Protein AF-A0A8R2JS06-F1 (afdb_monomer)

InterPro domains:
  IPR001841 Zinc finger, RING-type [PS50089] (125-168)
  IPR001841 Zinc finger, RING-type [SM00184] (125-167)
  IPR013083 Zinc finger, RING/FYVE/PHD-type [G3DSA:3.30.40.10] (110-181)
  IPR017907 Zinc finger, RING-type, conserved site [PS00518] (141-150)
  IPR027417 P-loop containing nucleoside triphosphate hydrolase [G3DSA:3.40.50.300] (182-259)
  IPR027417 P-loop containing nucleoside triphosphate hydrolase [G3DSA:3.40.50.300] (260-296)
  IPR027417 P-loop containing nucleoside triphosphate hydrolase [SSF52540] (61-296)
  IPR048695 E3 ubiquitin-protein ligase SHPRH, second helical domain [PF21324] (13-80)
  IPR049730 SNF2/RAD5-like, C-terminal helicase domain [cd18793] (197-296)
  IPR052583 E3 ubiquitin-protein ligase SHPRH-like [PTHR45865] (97-296)

Solvent-accessible surface area (backbone atoms only — not comparable to full-atom values): 18195 Å² total; per-residue (Å²): 137,90,81,87,87,81,87,84,83,70,67,59,103,81,74,56,84,68,75,83,71,48,77,69,53,52,51,51,50,51,54,52,57,52,62,68,62,76,77,85,78,86,85,53,62,67,59,46,54,55,51,48,51,52,51,49,54,52,49,51,53,53,46,52,53,51,49,52,51,50,53,52,51,51,52,53,52,50,49,52,53,47,52,56,50,52,52,54,58,67,47,43,64,58,51,50,53,51,47,53,51,51,52,53,48,49,54,52,52,55,50,53,50,57,50,51,78,75,45,93,74,79,74,54,18,84,83,80,67,41,66,40,77,87,5,34,33,31,42,82,82,68,57,63,36,24,43,71,58,50,53,54,52,52,75,75,39,101,52,75,53,45,60,40,92,89,76,60,52,74,32,50,60,90,62,48,44,77,45,71,57,70,69,89,82,86,65,76,96,74,79,78,54,80,88,70,57,71,70,52,46,51,52,53,52,52,50,53,54,48,41,74,76,36,82,82,67,34,74,46,78,48,67,96,44,69,68,58,55,51,55,43,47,55,46,31,58,63,58,74,47,91,83,85,84,89,64,90,58,97,59,31,74,60,56,49,57,64,45,67,77,49,65,56,70,63,38,69,44,80,44,67,78,59,88,72,90,51,67,68,60,48,52,52,58,48,54,60,34,67,55,96,88,65,92,113

Radius of gyration: 37.04 Å; Cα contacts (8 Å, |Δi|>4): 198; chains: 1; bounding box: 103×80×74 Å

Foldseek 3Di:
DDDDDDDDFDDPPVDDGDDPQDPVNVVVVVVVVVVVVPDDDDPCVVVVVVVVVVVVVVVVVVVVVVVVVVVVVVVVVVVVVVVVVVVVVVVVVVVVVVVVLVVVQVVVVVVVVVVVVVDPDQDAFPPPRHHLQQFWKAFPNGDIGRPVVVVVQCVVDPDQWGADPPPGDIGGPVRIDTDGPPPPDDAPPDDQPDDDPPLLVVVLSVVVVVCVVPVPAAEAEDDPDPVVVVRSVVSCVRVVHDDDDQDPDPCNVVSVVVCVVVQLQRHDYYHYSDDDPDVVVVVVVVVSHDDPPDPD

Structure (mmCIF, N/CA/C/O backbone):
data_AF-A0A8R2JS06-F1
#
_entry.id   AF-A0A8R2JS06-F1
#
loop_
_atom_site.group_PDB
_atom_site.id
_atom_site.type_symbol
_atom_site.label_atom_id
_atom_site.label_alt_id
_atom_site.label_comp_id
_atom_site.label_asym_id
_atom_site.label_entity_id
_atom_site.label_seq_id
_atom_site.pdbx_PDB_ins_code
_atom_site.Cartn_x
_atom_site.Cartn_y
_atom_site.Cartn_z
_atom_site.occupancy
_atom_site.B_iso_or_equiv
_atom_site.auth_seq_id
_atom_site.auth_comp_id
_atom_site.auth_asym_id
_atom_site.auth_atom_id
_atom_site.pdbx_PDB_model_num
ATOM 1 N N . MET A 1 1 ? 24.167 -37.871 -34.641 1.00 32.38 1 MET A N 1
ATOM 2 C CA . MET A 1 1 ? 25.205 -38.688 -35.305 1.00 32.38 1 MET A CA 1
ATOM 3 C C . MET A 1 1 ? 26.557 -38.188 -34.809 1.00 32.38 1 MET A C 1
ATOM 5 O O . MET A 1 1 ? 26.986 -37.131 -35.234 1.00 32.38 1 MET A O 1
ATOM 9 N N . THR A 1 2 ? 27.021 -38.651 -33.647 1.00 35.72 2 THR A N 1
ATOM 10 C CA . THR A 1 2 ? 27.825 -39.878 -33.423 1.00 35.72 2 THR A CA 1
ATOM 11 C C . THR A 1 2 ? 29.212 -39.820 -34.052 1.00 35.72 2 THR A C 1
ATOM 13 O O . THR A 1 2 ? 29.312 -39.852 -35.279 1.00 35.72 2 THR A O 1
ATOM 16 N N . LYS A 1 3 ? 30.222 -39.818 -33.168 1.00 34.62 3 LYS A N 1
ATOM 17 C CA . LYS A 1 3 ? 31.496 -40.577 -33.154 1.00 34.62 3 LYS A CA 1
ATOM 18 C C . LYS A 1 3 ? 32.472 -39.759 -32.288 1.00 34.62 3 LYS A C 1
ATOM 20 O O . LYS A 1 3 ? 32.891 -38.693 -32.710 1.00 34.62 3 LYS A O 1
ATOM 25 N N . GLU A 1 4 ? 32.629 -39.995 -30.985 1.00 35.53 4 GLU A N 1
ATOM 26 C CA . GLU A 1 4 ? 33.105 -41.204 -30.283 1.00 35.53 4 GLU A CA 1
ATOM 27 C C . GLU A 1 4 ? 34.551 -41.579 -30.665 1.00 35.53 4 GLU A C 1
ATOM 29 O O . GLU A 1 4 ? 34.871 -41.604 -31.851 1.00 35.53 4 GLU A O 1
ATOM 34 N N . ASN A 1 5 ? 35.354 -41.881 -29.629 1.00 30.86 5 ASN A N 1
ATOM 35 C CA . ASN A 1 5 ? 36.763 -42.330 -29.576 1.00 30.86 5 ASN A CA 1
ATOM 36 C C . ASN A 1 5 ? 37.826 -41.215 -29.435 1.00 30.86 5 ASN A C 1
ATOM 38 O O . ASN A 1 5 ? 37.865 -40.283 -30.222 1.00 30.86 5 ASN A O 1
ATOM 42 N N . ASP A 1 6 ? 38.720 -41.186 -28.437 1.00 32.19 6 ASP A N 1
ATOM 43 C CA . ASP A 1 6 ? 39.241 -42.254 -27.576 1.00 32.19 6 ASP A CA 1
ATOM 44 C C . ASP A 1 6 ? 39.532 -41.751 -26.147 1.00 32.19 6 ASP A C 1
ATOM 46 O O . ASP A 1 6 ? 40.470 -40.988 -25.909 1.00 32.19 6 ASP A O 1
ATOM 50 N N . LYS A 1 7 ? 38.782 -42.246 -25.155 1.00 40.47 7 LYS A N 1
ATOM 51 C CA . LYS A 1 7 ? 39.263 -42.312 -23.767 1.00 40.47 7 LYS A CA 1
ATOM 52 C C . LYS A 1 7 ? 40.012 -43.633 -23.614 1.00 40.47 7 LYS A C 1
ATOM 54 O O . LYS A 1 7 ? 39.390 -44.663 -23.379 1.00 40.47 7 LYS A O 1
ATOM 59 N N . LYS A 1 8 ? 41.340 -43.618 -23.738 1.00 38.09 8 LYS A N 1
ATOM 60 C CA . LYS A 1 8 ? 42.162 -44.766 -23.329 1.00 38.09 8 LYS A CA 1
ATOM 61 C C . LYS A 1 8 ? 42.296 -44.775 -21.809 1.00 38.09 8 LYS A C 1
ATOM 63 O O . LYS A 1 8 ? 43.132 -44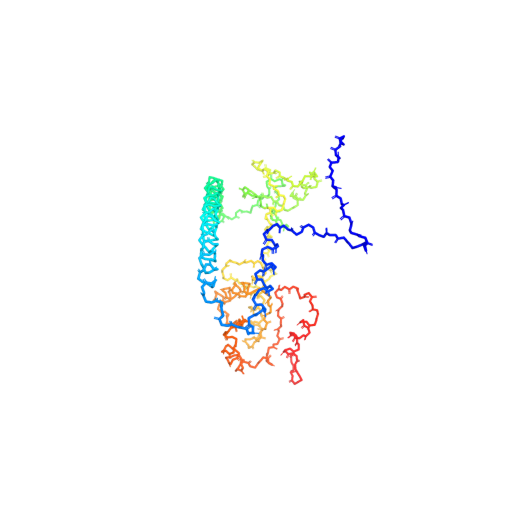.078 -21.244 1.00 38.09 8 LYS A O 1
ATOM 68 N N . THR A 1 9 ? 41.452 -45.559 -21.150 1.00 39.00 9 THR A N 1
ATOM 69 C CA . THR A 1 9 ? 41.656 -46.004 -19.770 1.00 39.00 9 THR A CA 1
ATOM 70 C C . THR A 1 9 ? 42.747 -47.074 -19.758 1.00 39.00 9 THR A C 1
ATOM 72 O O . THR A 1 9 ? 42.578 -48.145 -20.335 1.00 39.00 9 THR A O 1
ATOM 75 N N . MET A 1 10 ? 43.880 -46.788 -19.116 1.00 38.50 10 MET A N 1
ATOM 76 C CA . MET A 1 10 ? 44.879 -47.805 -18.780 1.00 38.50 10 MET A CA 1
ATOM 77 C C . MET A 1 10 ? 44.774 -48.137 -17.291 1.00 38.50 10 MET A C 1
ATOM 79 O O . MET A 1 10 ? 44.797 -47.242 -16.448 1.00 38.50 10 MET A O 1
ATOM 83 N N . TYR A 1 11 ? 44.637 -49.427 -16.991 1.00 38.94 11 TYR A N 1
ATOM 84 C CA . TYR A 1 11 ? 44.671 -49.990 -15.642 1.00 38.94 11 TYR A CA 1
ATOM 85 C C . TYR A 1 11 ? 46.055 -50.596 -15.388 1.00 38.94 11 TYR A C 1
ATOM 87 O O . TYR A 1 11 ? 46.634 -51.185 -16.303 1.00 38.94 11 TYR A O 1
ATOM 95 N N . ASP A 1 12 ? 46.569 -50.491 -14.160 1.00 44.12 12 ASP A N 1
ATOM 96 C CA . ASP A 1 12 ? 47.673 -51.352 -13.724 1.00 44.12 12 ASP A CA 1
ATOM 97 C C . ASP A 1 12 ? 47.160 -52.751 -13.330 1.00 44.12 12 ASP A C 1
ATOM 99 O O . ASP A 1 12 ? 45.954 -52.990 -13.201 1.00 44.12 12 ASP A O 1
ATOM 103 N N . SER A 1 13 ? 48.092 -53.683 -13.130 1.00 45.75 13 SER A N 1
ATOM 104 C CA . SER A 1 13 ? 47.855 -55.102 -12.835 1.00 45.75 13 SER A CA 1
ATOM 105 C C . SER A 1 13 ? 47.150 -55.395 -11.499 1.00 45.75 13 SER A C 1
ATOM 107 O O . SER A 1 13 ? 46.955 -56.563 -11.166 1.00 45.75 13 SER A O 1
ATOM 109 N N . THR A 1 14 ? 46.719 -54.376 -10.748 1.00 50.50 14 THR A N 1
ATOM 110 C CA . THR A 1 14 ? 45.936 -54.510 -9.507 1.00 50.50 14 THR A CA 1
ATOM 111 C C . THR A 1 14 ? 44.538 -53.878 -9.569 1.00 50.50 14 THR A C 1
ATOM 113 O O . THR A 1 14 ? 43.807 -53.898 -8.578 1.00 50.50 14 THR A O 1
ATOM 116 N N . GLY A 1 15 ? 44.109 -53.374 -10.733 1.00 44.19 15 GLY A N 1
ATOM 117 C CA . GLY A 1 15 ? 42.700 -53.049 -10.996 1.00 44.19 15 GLY A CA 1
ATOM 118 C C . GLY A 1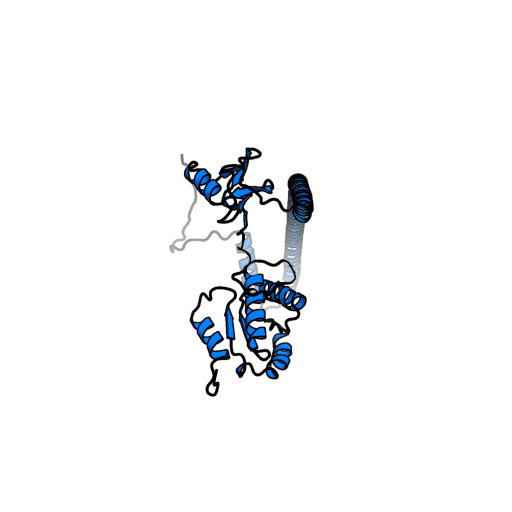 15 ? 42.153 -51.782 -10.321 1.00 44.19 15 GLY A C 1
ATOM 119 O O . GLY A 1 15 ? 40.935 -51.615 -10.249 1.00 44.19 15 GLY A O 1
ATOM 120 N N . LYS A 1 16 ? 43.001 -50.855 -9.855 1.00 41.19 16 LYS A N 1
ATOM 121 C CA . LYS A 1 16 ? 42.548 -49.527 -9.393 1.00 41.19 16 LYS A CA 1
ATOM 122 C C . LYS A 1 16 ? 42.583 -48.494 -10.525 1.00 41.19 16 LYS A C 1
ATOM 124 O O . LYS A 1 16 ? 43.538 -48.413 -11.287 1.00 41.19 16 LYS A O 1
ATOM 129 N N . CYS A 1 17 ? 41.517 -47.697 -10.624 1.00 36.84 17 CYS A N 1
ATOM 130 C CA . CYS A 1 17 ? 41.366 -46.622 -11.607 1.00 36.84 17 CYS A CA 1
ATOM 131 C C . CYS A 1 17 ? 42.436 -45.535 -11.385 1.00 36.84 17 CYS A C 1
ATOM 133 O O . CYS A 1 17 ? 42.402 -44.845 -10.363 1.00 36.84 17 CYS A O 1
ATOM 135 N N . LEU A 1 18 ? 43.378 -45.374 -12.324 1.00 42.16 18 LEU A N 1
ATOM 136 C CA . LEU A 1 18 ? 44.304 -44.240 -12.338 1.00 42.16 18 LEU A CA 1
ATOM 137 C C . LEU A 1 18 ? 43.517 -42.964 -12.668 1.00 42.16 18 LEU A C 1
ATOM 139 O O . LEU A 1 18 ? 43.143 -42.728 -13.817 1.00 42.16 18 LEU A O 1
ATOM 143 N N . MET A 1 19 ? 43.283 -42.111 -11.669 1.00 43.66 19 MET A N 1
ATOM 144 C CA . MET A 1 19 ? 42.945 -40.718 -11.955 1.00 43.66 19 MET A CA 1
ATOM 145 C C . MET A 1 19 ? 44.159 -40.083 -12.640 1.00 43.66 19 MET A C 1
ATOM 147 O O . MET A 1 19 ? 45.266 -40.125 -12.105 1.00 43.66 19 MET A O 1
ATOM 151 N N . MET A 1 20 ? 43.968 -39.537 -13.842 1.00 46.25 20 MET A N 1
ATOM 152 C CA . MET A 1 20 ? 45.005 -38.805 -14.574 1.00 46.25 20 MET A CA 1
ATOM 153 C C . MET A 1 20 ? 45.305 -37.504 -13.824 1.00 46.25 20 MET A C 1
ATOM 155 O O . MET A 1 20 ? 44.674 -36.478 -14.062 1.00 46.25 20 MET A O 1
ATOM 159 N N . ILE A 1 21 ? 46.240 -37.578 -12.880 1.00 50.59 21 ILE A N 1
ATOM 160 C CA . ILE A 1 21 ? 46.772 -36.431 -12.145 1.00 50.59 21 ILE A CA 1
ATOM 161 C C . ILE A 1 21 ? 47.467 -35.525 -13.167 1.00 50.59 21 ILE A C 1
ATOM 163 O O . ILE A 1 21 ? 48.375 -35.969 -13.878 1.00 50.59 21 ILE A O 1
ATOM 167 N N . SER A 1 22 ? 47.040 -34.264 -13.281 1.00 58.72 22 SER A N 1
ATOM 168 C CA . SER A 1 22 ? 47.673 -33.340 -14.231 1.00 58.72 22 SER A CA 1
ATOM 169 C C . SER A 1 22 ? 49.129 -33.065 -13.825 1.00 58.72 22 SER A C 1
ATOM 171 O O . SER A 1 22 ? 49.472 -33.125 -12.643 1.00 58.72 22 SER A O 1
ATOM 173 N N . GLN A 1 23 ? 50.001 -32.694 -14.774 1.00 48.59 23 GLN A N 1
ATOM 174 C CA . GLN A 1 23 ? 51.402 -32.349 -14.463 1.00 48.59 23 GLN A CA 1
ATOM 175 C C . GLN A 1 23 ? 51.523 -31.298 -13.343 1.00 48.59 23 GLN A C 1
ATOM 177 O O . GLN A 1 23 ? 52.467 -31.344 -12.558 1.00 48.59 23 GLN A O 1
ATOM 182 N N . LYS A 1 24 ? 50.541 -30.395 -13.214 1.00 51.19 24 LYS A N 1
ATOM 183 C CA . LYS A 1 24 ? 50.491 -29.380 -12.151 1.00 51.19 24 LYS A CA 1
ATOM 184 C C . LYS A 1 24 ? 50.169 -29.979 -10.776 1.00 51.19 24 LYS A C 1
ATOM 186 O O . LYS A 1 24 ? 50.768 -29.580 -9.781 1.00 51.19 24 LYS A O 1
ATOM 191 N N . GLU A 1 25 ? 49.275 -30.962 -10.713 1.00 49.56 25 GLU A N 1
ATOM 192 C CA . GLU A 1 25 ? 48.933 -31.669 -9.470 1.00 49.56 25 GLU A CA 1
ATOM 193 C C . GLU A 1 25 ? 50.069 -32.595 -9.019 1.00 49.56 25 GLU A C 1
ATOM 195 O O . GLU A 1 25 ? 50.354 -32.681 -7.827 1.00 49.56 25 GLU A O 1
ATOM 200 N N . LEU A 1 26 ? 50.794 -33.207 -9.961 1.00 55.16 26 LEU A N 1
ATOM 201 C CA . LEU A 1 26 ? 51.980 -34.016 -9.665 1.00 55.16 26 LEU A CA 1
ATOM 202 C C . LEU A 1 26 ? 53.096 -33.175 -9.018 1.00 55.16 26 LEU A C 1
ATOM 204 O O . LEU A 1 26 ? 53.753 -33.630 -8.080 1.00 55.16 26 LEU A O 1
ATOM 208 N N . ILE A 1 27 ? 53.289 -31.938 -9.490 1.00 56.19 27 ILE A N 1
ATOM 209 C CA . ILE A 1 27 ? 54.249 -30.983 -8.914 1.00 56.19 27 ILE A CA 1
ATOM 210 C C . ILE A 1 27 ? 53.826 -30.582 -7.494 1.00 56.19 27 ILE A C 1
ATOM 212 O O . ILE A 1 27 ? 54.655 -30.596 -6.586 1.00 56.19 27 ILE A O 1
ATOM 216 N N . LEU A 1 28 ? 52.539 -30.296 -7.270 1.00 56.31 28 LEU A N 1
ATOM 217 C CA . LEU A 1 28 ? 52.012 -29.957 -5.942 1.00 56.31 28 LEU A CA 1
ATOM 218 C C . LEU A 1 28 ? 52.144 -31.115 -4.942 1.00 56.31 28 LEU A C 1
ATOM 220 O O . LEU A 1 28 ? 52.529 -30.888 -3.795 1.00 56.31 28 LEU A O 1
ATOM 224 N N . ILE A 1 29 ? 51.897 -32.355 -5.374 1.00 56.53 29 ILE A N 1
ATOM 225 C CA . ILE A 1 29 ? 52.065 -33.552 -4.538 1.00 56.53 29 ILE A CA 1
ATOM 226 C C . ILE A 1 29 ? 53.542 -33.759 -4.171 1.00 56.53 29 ILE A C 1
ATOM 228 O O . ILE A 1 29 ? 53.842 -34.020 -3.006 1.00 56.53 29 ILE A O 1
ATOM 232 N N . LYS A 1 30 ? 54.474 -33.579 -5.119 1.00 55.22 30 LYS A N 1
ATOM 233 C CA . LYS A 1 30 ? 55.919 -33.669 -4.843 1.00 55.22 30 LYS A CA 1
ATOM 234 C C . LYS A 1 30 ? 56.403 -32.570 -3.893 1.00 55.22 30 LYS A C 1
ATOM 236 O O . LYS A 1 30 ? 57.171 -32.862 -2.980 1.00 55.22 30 LYS A O 1
ATOM 241 N N . LEU A 1 31 ? 55.914 -31.338 -4.050 1.00 55.53 31 LEU A N 1
ATOM 242 C CA . LEU A 1 31 ? 56.208 -30.230 -3.132 1.00 55.53 31 LEU A CA 1
ATOM 243 C C . LEU A 1 31 ? 55.676 -30.504 -1.715 1.00 55.53 31 LEU A C 1
ATOM 245 O O . LEU A 1 31 ? 56.365 -30.227 -0.734 1.00 55.53 31 LEU A O 1
ATOM 249 N N . PHE A 1 32 ? 54.483 -31.094 -1.597 1.00 57.84 32 PHE A N 1
ATOM 250 C CA . PHE A 1 32 ? 53.884 -31.461 -0.312 1.00 57.84 32 PHE A CA 1
ATOM 251 C C . PHE A 1 32 ? 54.635 -32.608 0.385 1.00 57.84 32 PHE A C 1
ATOM 253 O O . PHE A 1 32 ? 54.931 -32.518 1.577 1.00 57.84 32 PHE A O 1
ATOM 260 N N . GLN A 1 33 ? 55.003 -33.659 -0.356 1.00 56.53 33 GLN A N 1
ATOM 261 C CA . GLN A 1 33 ? 55.805 -34.780 0.156 1.00 56.53 33 GLN A CA 1
ATOM 262 C C . GLN A 1 33 ? 57.206 -34.331 0.596 1.00 56.53 33 GLN A C 1
ATOM 264 O O . GLN A 1 33 ? 57.703 -34.772 1.631 1.00 56.53 33 GLN A O 1
ATOM 269 N N . TYR A 1 34 ? 57.818 -33.400 -0.137 1.00 54.84 34 TYR A N 1
ATOM 270 C CA . TYR A 1 34 ? 59.103 -32.807 0.226 1.00 54.84 34 TYR A CA 1
ATOM 271 C C . TYR A 1 34 ? 59.015 -31.928 1.484 1.00 54.84 34 TYR A C 1
ATOM 273 O O . TYR A 1 34 ? 59.892 -31.988 2.345 1.00 54.84 34 TYR A O 1
ATOM 281 N N . GLY A 1 35 ? 57.921 -31.176 1.652 1.00 55.41 35 GLY A N 1
ATOM 282 C CA . GLY A 1 35 ? 57.647 -30.422 2.880 1.00 55.41 35 GLY A CA 1
ATOM 283 C C . GLY A 1 35 ? 57.588 -31.306 4.132 1.00 55.41 35 GLY A C 1
ATOM 284 O O . GLY A 1 35 ? 58.036 -30.883 5.197 1.00 55.41 35 GLY A O 1
ATOM 285 N N . GLN A 1 36 ? 57.116 -32.552 4.000 1.00 52.94 36 GLN A N 1
ATOM 286 C CA . GLN A 1 36 ? 57.109 -33.528 5.096 1.00 52.94 36 GLN A CA 1
ATOM 287 C C . GLN A 1 36 ? 58.493 -34.118 5.407 1.00 52.94 36 GLN A C 1
ATOM 289 O O . GLN A 1 36 ? 58.746 -34.492 6.550 1.00 52.94 36 GLN A O 1
ATOM 294 N N . ALA A 1 37 ? 59.417 -34.157 4.442 1.00 51.38 37 ALA A N 1
ATOM 295 C CA . ALA A 1 37 ? 60.761 -34.716 4.630 1.00 51.38 37 ALA A CA 1
ATOM 296 C C . ALA A 1 37 ? 61.698 -33.822 5.476 1.00 51.38 37 ALA A C 1
ATOM 298 O O . ALA A 1 37 ? 62.851 -34.174 5.730 1.00 51.38 37 ALA A O 1
ATOM 299 N N . LYS A 1 38 ? 61.216 -32.671 5.966 1.00 49.25 38 LYS A N 1
ATOM 300 C CA . LYS A 1 38 ? 62.005 -31.659 6.681 1.00 49.25 38 LYS A CA 1
ATOM 301 C C . LYS A 1 38 ? 62.118 -31.898 8.195 1.00 49.25 38 LYS A C 1
ATOM 303 O O . LYS A 1 38 ? 61.954 -30.978 8.992 1.00 49.25 38 LYS A O 1
ATOM 308 N N . ILE A 1 39 ? 62.488 -33.115 8.592 1.00 51.31 39 ILE A N 1
ATOM 309 C CA . ILE A 1 39 ? 63.101 -33.389 9.901 1.00 51.31 39 ILE A CA 1
ATOM 310 C C . ILE A 1 39 ? 64.325 -34.285 9.644 1.00 51.31 39 ILE A C 1
ATOM 312 O O . ILE A 1 39 ? 64.170 -35.499 9.588 1.00 51.31 39 ILE A O 1
ATOM 316 N N . LYS A 1 40 ? 65.522 -33.669 9.521 1.00 48.81 40 LYS A N 1
ATOM 317 C CA . LYS A 1 40 ? 66.904 -34.243 9.467 1.00 48.81 40 LYS A CA 1
ATOM 318 C C . LYS A 1 40 ? 67.649 -34.149 8.112 1.00 48.81 40 LYS A C 1
ATOM 320 O O . LYS A 1 40 ? 67.705 -35.137 7.397 1.00 48.81 40 LYS A O 1
ATOM 325 N N . ASN A 1 41 ? 68.318 -33.022 7.807 1.00 46.47 41 ASN A N 1
ATOM 326 C CA . ASN A 1 41 ? 69.767 -32.950 7.462 1.00 46.47 41 ASN A CA 1
ATOM 327 C C . ASN A 1 41 ? 70.229 -31.577 6.916 1.00 46.47 41 ASN A C 1
ATOM 329 O O . ASN A 1 41 ? 69.433 -30.798 6.400 1.00 46.47 41 ASN A O 1
ATOM 333 N N . LYS A 1 42 ? 71.538 -31.289 7.044 1.00 47.62 42 LYS A N 1
ATOM 334 C CA . LYS A 1 42 ? 72.187 -29.968 6.854 1.00 47.62 42 LYS A CA 1
ATOM 335 C C . LYS A 1 42 ? 72.772 -29.705 5.446 1.00 47.62 42 LYS A C 1
ATOM 337 O O . LYS A 1 42 ? 73.189 -28.584 5.186 1.00 47.62 42 LYS A O 1
ATOM 342 N N . SER A 1 43 ? 72.754 -30.670 4.519 1.00 50.03 43 SER A N 1
ATOM 343 C CA . SER A 1 43 ? 73.198 -30.488 3.114 1.00 50.03 43 SER A CA 1
ATOM 344 C C . SER A 1 43 ? 72.188 -29.739 2.225 1.00 50.03 43 SER A C 1
ATOM 346 O O . SER A 1 43 ? 72.391 -29.597 1.031 1.00 50.03 43 SER A O 1
ATOM 348 N N . CYS A 1 44 ? 71.085 -29.260 2.802 1.00 48.88 44 CYS A N 1
ATOM 349 C CA . CYS A 1 44 ? 69.901 -28.784 2.087 1.00 48.88 44 CYS A CA 1
ATOM 350 C C . CYS A 1 44 ? 69.918 -27.266 1.785 1.00 48.88 44 CYS A C 1
ATOM 352 O O . CYS A 1 44 ? 68.909 -26.721 1.350 1.00 48.88 44 CYS A O 1
ATOM 354 N N . LEU A 1 45 ? 71.013 -26.551 2.082 1.00 46.31 45 LEU A N 1
ATOM 355 C CA . LEU A 1 45 ? 71.065 -25.080 2.015 1.00 46.31 45 LEU A CA 1
ATOM 356 C C . LEU A 1 45 ? 71.316 -24.526 0.602 1.00 46.31 45 LEU A C 1
ATOM 358 O O . LEU A 1 45 ? 70.696 -23.526 0.249 1.00 46.31 45 LEU A O 1
ATOM 362 N N . GLU A 1 46 ? 72.167 -25.164 -0.206 1.00 49.88 46 GLU A N 1
ATOM 363 C CA . GLU A 1 46 ? 72.406 -24.744 -1.600 1.00 49.88 46 GLU A CA 1
ATOM 364 C C . GLU A 1 46 ? 71.210 -25.102 -2.492 1.00 49.88 46 GLU A C 1
ATOM 366 O O . GLU A 1 46 ? 70.680 -24.233 -3.185 1.00 49.88 46 GLU A O 1
ATOM 371 N N . ASP A 1 47 ? 70.669 -26.315 -2.339 1.00 51.19 47 ASP A N 1
ATOM 372 C CA . ASP A 1 47 ? 69.416 -26.719 -2.982 1.00 51.19 47 ASP A CA 1
ATOM 373 C C . ASP A 1 47 ? 68.253 -25.801 -2.572 1.00 51.19 47 ASP A C 1
ATOM 375 O O . ASP A 1 47 ? 67.434 -25.423 -3.408 1.00 51.19 47 ASP A O 1
ATOM 379 N N . ALA A 1 48 ? 68.156 -25.377 -1.305 1.00 46.75 48 ALA A N 1
ATOM 380 C CA . ALA A 1 48 ? 67.085 -24.479 -0.863 1.00 46.75 48 ALA A CA 1
ATOM 381 C C . ALA A 1 48 ? 67.082 -23.129 -1.598 1.00 46.75 48 ALA A C 1
ATOM 383 O O . ALA A 1 48 ? 66.005 -22.572 -1.810 1.00 46.75 48 ALA A O 1
ATOM 384 N N . ALA A 1 49 ? 68.242 -22.611 -2.012 1.00 52.81 49 ALA A N 1
ATOM 385 C CA . ALA A 1 49 ? 68.322 -21.357 -2.758 1.00 52.81 49 ALA A CA 1
ATOM 386 C C . ALA A 1 49 ? 67.761 -21.499 -4.185 1.00 52.81 49 ALA A C 1
ATOM 388 O O . ALA A 1 49 ? 67.040 -20.614 -4.649 1.00 52.81 49 ALA A O 1
ATOM 389 N N . GLU A 1 50 ? 68.023 -22.618 -4.867 1.00 53.56 50 GLU A N 1
ATOM 390 C CA . GLU A 1 50 ? 67.398 -22.916 -6.165 1.00 53.56 50 GLU A CA 1
ATOM 391 C C . GLU A 1 50 ? 65.895 -23.178 -6.032 1.00 53.56 50 GLU A C 1
ATOM 393 O O . GLU A 1 50 ? 65.106 -22.662 -6.825 1.00 53.56 50 GLU A O 1
ATOM 398 N N . HIS A 1 51 ? 65.465 -23.881 -4.982 1.00 50.97 51 HIS A N 1
ATOM 399 C CA . HIS A 1 51 ? 64.042 -24.099 -4.716 1.00 50.97 51 HIS A CA 1
ATOM 400 C C . HIS A 1 51 ? 63.296 -22.793 -4.398 1.00 50.97 51 HIS A C 1
ATOM 402 O O . HIS A 1 51 ? 62.154 -22.630 -4.826 1.00 50.97 51 HIS A O 1
ATOM 408 N N . ILE A 1 52 ? 63.924 -21.842 -3.694 1.00 54.62 52 ILE A N 1
ATOM 409 C CA . ILE A 1 52 ? 63.352 -20.507 -3.458 1.00 54.62 52 ILE A CA 1
ATOM 410 C C . ILE A 1 52 ? 63.212 -19.742 -4.776 1.00 54.62 52 ILE A C 1
ATOM 412 O O . ILE A 1 52 ? 62.146 -19.188 -5.017 1.00 54.62 52 ILE A O 1
ATOM 416 N N . LYS A 1 53 ? 64.206 -19.795 -5.675 1.00 58.16 53 LYS A N 1
ATOM 417 C CA . LYS A 1 53 ? 64.095 -19.177 -7.010 1.00 58.16 53 LYS A CA 1
ATOM 418 C C . LYS A 1 53 ? 62.932 -19.753 -7.818 1.00 58.16 53 LYS A C 1
ATOM 420 O O . LYS A 1 53 ? 62.181 -18.998 -8.426 1.00 58.16 53 LYS A O 1
ATOM 425 N N . VAL A 1 54 ? 62.742 -21.074 -7.798 1.00 56.41 54 VAL A N 1
ATOM 426 C CA . VAL A 1 54 ? 61.597 -21.715 -8.467 1.00 56.41 54 VAL A CA 1
ATOM 427 C C . VAL A 1 54 ? 60.274 -21.283 -7.825 1.00 56.41 54 VAL A C 1
ATOM 429 O O . VAL A 1 54 ? 59.318 -20.991 -8.539 1.00 56.41 54 VAL A O 1
ATOM 432 N N . LEU A 1 55 ? 60.206 -21.193 -6.494 1.00 51.38 55 LEU A N 1
ATOM 433 C CA . LEU A 1 55 ? 59.013 -20.715 -5.788 1.00 51.38 55 LEU A CA 1
ATOM 434 C C . LEU A 1 55 ? 58.718 -19.233 -6.050 1.00 51.38 55 LEU A C 1
ATOM 436 O O . LEU A 1 55 ? 57.545 -18.869 -6.127 1.00 51.38 55 LEU A O 1
ATOM 440 N N . ASP A 1 56 ? 59.740 -18.395 -6.214 1.00 56.69 56 ASP A N 1
ATOM 441 C CA . ASP A 1 56 ? 59.584 -16.982 -6.558 1.00 56.69 56 ASP A CA 1
ATOM 442 C C . ASP A 1 56 ? 59.112 -16.805 -8.008 1.00 56.69 56 ASP A C 1
ATOM 444 O O . ASP A 1 56 ? 58.169 -16.053 -8.236 1.00 56.69 56 ASP A O 1
ATOM 448 N N . LEU A 1 57 ? 59.634 -17.582 -8.964 1.00 59.81 57 LEU A N 1
ATOM 449 C CA 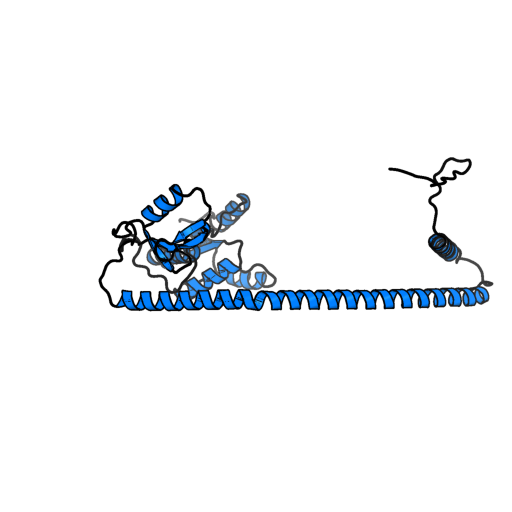. LEU A 1 57 ? 59.118 -17.605 -10.343 1.00 59.81 57 LEU A CA 1
ATOM 450 C C . LEU A 1 57 ? 57.654 -18.062 -10.396 1.00 59.81 57 LEU A C 1
ATOM 452 O O . LEU A 1 57 ? 56.817 -17.461 -11.067 1.00 59.81 57 LEU A O 1
ATOM 456 N N . VAL A 1 58 ? 57.313 -19.103 -9.633 1.00 55.47 58 VAL A N 1
ATOM 457 C CA . VAL A 1 58 ? 55.927 -19.568 -9.501 1.00 55.47 58 VAL A CA 1
ATOM 458 C C . VAL A 1 58 ? 55.052 -18.480 -8.866 1.00 55.47 58 VAL A C 1
ATOM 460 O O . VAL A 1 58 ? 53.933 -18.244 -9.322 1.00 55.47 58 VAL A O 1
ATOM 463 N N . ARG A 1 59 ? 55.549 -17.776 -7.843 1.00 56.75 59 ARG A N 1
ATOM 464 C CA . ARG A 1 59 ? 54.856 -16.646 -7.209 1.00 56.75 59 ARG A CA 1
ATOM 465 C C . ARG A 1 59 ? 54.625 -15.495 -8.192 1.00 56.75 59 ARG A C 1
ATOM 467 O O . ARG A 1 59 ? 53.535 -14.926 -8.162 1.00 56.75 59 ARG A O 1
ATOM 474 N N . GLU A 1 60 ? 55.590 -15.164 -9.043 1.00 65.06 60 GLU A N 1
ATOM 475 C CA . GLU A 1 60 ? 55.461 -14.124 -10.074 1.00 65.06 60 GLU A CA 1
ATOM 476 C C . GLU A 1 60 ? 54.408 -14.487 -11.132 1.00 65.06 60 GLU A C 1
ATOM 478 O O . GLU A 1 60 ? 53.532 -13.674 -11.431 1.00 65.06 60 GLU A O 1
ATOM 483 N N . GLU A 1 61 ? 54.399 -15.732 -11.612 1.00 67.44 61 GLU A N 1
ATOM 484 C CA . GLU A 1 61 ? 53.379 -16.240 -12.544 1.00 67.44 61 GLU A CA 1
ATOM 485 C C . GLU A 1 61 ? 51.969 -16.205 -11.927 1.00 67.44 61 GLU A C 1
ATOM 487 O O . GLU A 1 61 ? 51.012 -15.705 -12.529 1.00 67.44 61 GLU A O 1
ATOM 492 N N . PHE A 1 62 ? 51.819 -16.664 -10.678 1.00 65.75 62 PHE A N 1
ATOM 493 C CA . PHE A 1 62 ? 50.542 -16.572 -9.963 1.00 65.75 62 PHE A CA 1
ATOM 494 C C . PHE A 1 62 ? 50.138 -15.124 -9.664 1.00 65.75 62 PHE A C 1
ATOM 496 O O . PHE A 1 62 ? 48.942 -14.821 -9.649 1.00 65.75 62 PHE A O 1
ATOM 503 N N . HIS A 1 63 ? 51.096 -14.218 -9.453 1.00 71.06 63 HIS A N 1
ATOM 504 C CA . HIS A 1 63 ? 50.832 -12.789 -9.313 1.00 71.06 63 HIS A CA 1
ATOM 505 C C . HIS A 1 63 ? 50.292 -12.201 -10.620 1.00 71.06 63 HIS A C 1
ATOM 507 O O . HIS A 1 63 ? 49.284 -11.497 -10.591 1.00 71.06 63 HIS A O 1
ATOM 513 N N . TYR A 1 64 ? 50.891 -12.539 -11.764 1.00 66.94 64 TYR A N 1
ATOM 514 C CA . TYR A 1 64 ? 50.425 -12.090 -13.075 1.00 66.94 64 TYR A CA 1
ATOM 515 C C . TYR A 1 64 ? 49.021 -12.622 -13.402 1.00 66.94 64 TYR A C 1
ATOM 517 O O . TYR A 1 64 ? 48.138 -11.858 -13.796 1.00 66.94 64 TYR A O 1
ATOM 525 N N . LEU A 1 65 ? 48.760 -13.904 -13.131 1.00 60.81 65 LEU A N 1
ATOM 526 C CA . LEU A 1 65 ? 47.428 -14.506 -13.258 1.00 60.81 65 LEU A CA 1
ATOM 527 C C . LEU A 1 65 ? 46.400 -13.837 -12.337 1.00 60.81 65 LEU A C 1
ATOM 529 O O . LEU A 1 65 ? 45.287 -13.535 -12.768 1.00 60.81 65 LEU A O 1
ATOM 533 N N . LYS A 1 66 ? 46.762 -13.565 -11.078 1.00 66.50 66 LYS A N 1
ATOM 534 C CA . LYS A 1 66 ? 45.893 -12.863 -10.123 1.00 66.50 66 LYS A CA 1
ATOM 535 C C . LYS A 1 66 ? 45.623 -11.423 -10.559 1.00 66.50 66 LYS A C 1
ATOM 537 O O . LYS A 1 66 ? 44.490 -10.956 -10.424 1.00 66.50 66 LYS A O 1
ATOM 542 N N . PHE A 1 67 ? 46.629 -10.739 -11.099 1.00 77.25 67 PHE A N 1
ATOM 543 C CA . PHE A 1 67 ? 46.501 -9.398 -11.660 1.00 77.25 67 PHE A CA 1
ATOM 544 C C . PHE A 1 67 ? 45.532 -9.394 -12.846 1.00 77.25 67 PHE A C 1
ATOM 546 O O . PHE A 1 67 ? 44.548 -8.657 -12.821 1.00 77.25 67 PHE A O 1
ATOM 553 N N . LEU A 1 68 ? 45.726 -10.283 -13.826 1.00 69.88 68 LEU A N 1
ATOM 554 C CA . LEU A 1 68 ? 44.829 -10.421 -14.978 1.00 69.88 68 LEU A CA 1
ATOM 555 C C . LEU A 1 68 ? 43.398 -10.792 -14.570 1.00 69.88 68 LEU A C 1
ATOM 557 O O . LEU A 1 68 ? 42.443 -10.229 -15.107 1.00 69.88 68 LEU A O 1
ATOM 561 N N . LEU A 1 69 ? 43.225 -11.697 -13.603 1.00 61.97 69 LEU A N 1
ATOM 562 C CA . LEU A 1 69 ? 41.906 -12.074 -13.085 1.00 61.97 69 LEU A CA 1
ATOM 563 C C . LEU A 1 69 ? 41.203 -10.885 -12.411 1.00 61.97 69 LEU A C 1
ATOM 565 O O . LEU A 1 69 ? 40.013 -10.661 -12.620 1.00 61.97 69 LEU A O 1
ATOM 569 N N . THR A 1 70 ? 41.935 -10.108 -11.613 1.00 67.38 70 THR A N 1
ATOM 570 C CA . THR A 1 70 ? 41.384 -8.926 -10.931 1.00 67.38 70 THR A CA 1
ATOM 571 C C . THR A 1 70 ? 41.006 -7.854 -11.951 1.00 67.38 70 THR A C 1
ATOM 573 O O . THR A 1 70 ? 39.875 -7.376 -11.944 1.00 67.38 70 THR A O 1
ATOM 576 N N . PHE A 1 71 ? 41.893 -7.573 -12.906 1.00 79.25 71 PHE A N 1
ATOM 577 C CA . PHE A 1 71 ? 41.671 -6.600 -13.973 1.00 79.25 71 PHE A CA 1
ATOM 578 C C . PHE A 1 71 ? 40.477 -6.964 -14.870 1.00 79.25 71 PHE A C 1
ATOM 580 O O . PHE A 1 71 ? 39.624 -6.129 -15.171 1.00 79.25 71 PHE A O 1
ATOM 587 N N . THR A 1 72 ? 40.365 -8.229 -15.283 1.00 64.94 72 THR A N 1
ATOM 588 C CA . THR A 1 72 ? 39.221 -8.699 -16.084 1.00 64.94 72 THR A CA 1
ATOM 589 C C . THR A 1 72 ? 37.916 -8.648 -15.294 1.00 64.94 72 THR A C 1
ATOM 591 O O . THR A 1 72 ? 36.902 -8.193 -15.826 1.00 64.94 72 THR A O 1
ATOM 594 N N . ARG A 1 73 ? 37.935 -9.019 -14.008 1.00 72.31 73 ARG A N 1
ATOM 595 C CA . ARG A 1 73 ? 36.774 -8.909 -13.114 1.00 72.31 73 ARG A CA 1
ATOM 596 C C . ARG A 1 73 ? 36.311 -7.463 -12.941 1.00 72.31 73 ARG A C 1
ATOM 598 O O . ARG A 1 73 ? 35.109 -7.207 -12.996 1.00 72.31 73 ARG A O 1
ATOM 605 N N . GLU A 1 74 ? 37.236 -6.523 -12.773 1.00 77.62 74 GLU A N 1
ATOM 606 C CA . GLU A 1 74 ? 36.927 -5.091 -12.682 1.00 77.62 74 GLU A CA 1
ATOM 607 C C . GLU A 1 74 ? 36.287 -4.564 -13.969 1.00 77.62 74 GLU A C 1
ATOM 609 O O . GLU A 1 74 ? 35.288 -3.846 -13.906 1.00 77.62 74 GLU A O 1
ATOM 614 N N . ARG A 1 75 ? 36.784 -4.979 -15.141 1.00 77.44 75 ARG A N 1
ATOM 615 C CA . ARG A 1 75 ? 36.191 -4.609 -16.437 1.00 77.44 75 ARG A CA 1
ATOM 616 C C . ARG A 1 75 ? 34.781 -5.161 -16.622 1.00 77.44 75 ARG A C 1
ATOM 618 O O . ARG A 1 75 ? 33.904 -4.428 -17.072 1.00 77.44 75 ARG A O 1
ATOM 625 N N . VAL A 1 76 ? 34.542 -6.421 -16.254 1.00 72.31 76 VAL A N 1
ATOM 62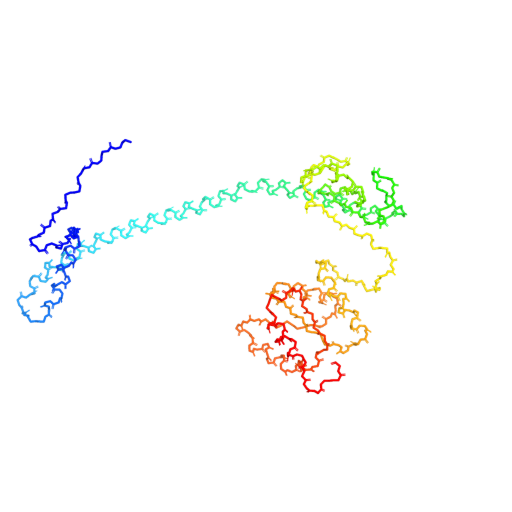6 C CA . VAL A 1 76 ? 33.197 -7.023 -16.302 1.00 72.31 76 VAL A CA 1
ATOM 627 C C . VAL A 1 76 ? 32.246 -6.290 -15.354 1.00 72.31 76 VAL A C 1
ATOM 629 O O . VAL A 1 76 ? 31.122 -5.971 -15.734 1.00 72.31 76 VAL A O 1
ATOM 632 N N . HIS A 1 77 ? 32.705 -5.952 -14.147 1.00 74.06 77 HIS A N 1
ATOM 633 C CA . HIS A 1 77 ? 31.907 -5.193 -13.187 1.00 74.06 77 HIS A CA 1
ATOM 634 C C . HIS A 1 77 ? 31.599 -3.767 -13.680 1.00 74.06 77 HIS A C 1
ATOM 636 O O . HIS A 1 77 ? 30.481 -3.277 -13.515 1.00 74.06 77 HIS A O 1
ATOM 642 N N . ALA A 1 78 ? 32.566 -3.099 -14.315 1.00 74.38 78 ALA A N 1
ATOM 643 C CA . ALA A 1 78 ? 32.357 -1.792 -14.933 1.00 74.38 78 ALA A CA 1
ATOM 644 C C . ALA A 1 78 ? 31.323 -1.860 -16.070 1.00 74.38 78 ALA A C 1
ATOM 646 O O . ALA A 1 78 ? 30.425 -1.019 -16.127 1.00 74.38 78 ALA A O 1
ATOM 647 N N . TYR A 1 79 ? 31.397 -2.890 -16.917 1.00 72.56 79 TYR A N 1
ATOM 648 C CA . TYR A 1 79 ? 30.440 -3.121 -18.000 1.00 72.56 79 TYR A CA 1
ATOM 649 C C . TYR A 1 79 ? 29.018 -3.396 -17.479 1.00 72.56 79 TYR A C 1
ATOM 651 O O . TYR A 1 79 ? 28.063 -2.789 -17.960 1.00 72.56 79 TYR A O 1
ATOM 659 N N . ASP A 1 80 ? 28.859 -4.222 -16.439 1.00 73.56 80 ASP A N 1
ATOM 660 C CA . ASP A 1 80 ? 27.554 -4.455 -15.797 1.00 73.56 80 ASP A CA 1
ATOM 661 C C . ASP A 1 80 ? 26.974 -3.165 -15.188 1.00 73.56 80 ASP A C 1
ATOM 663 O O . ASP A 1 80 ? 25.789 -2.859 -15.344 1.00 73.56 80 ASP A O 1
ATOM 667 N N . LYS A 1 81 ? 27.819 -2.343 -14.553 1.00 82.31 81 LYS A N 1
ATOM 668 C CA . LYS A 1 81 ? 27.405 -1.039 -14.017 1.00 82.31 81 LYS A CA 1
ATOM 669 C C . LYS A 1 81 ? 26.941 -0.086 -15.123 1.00 82.31 81 LYS A C 1
ATOM 671 O O . LYS A 1 81 ? 25.938 0.603 -14.931 1.00 82.31 81 LYS A O 1
ATOM 676 N N . MET A 1 82 ? 27.628 -0.063 -16.268 1.00 77.12 82 MET A N 1
ATOM 677 C CA . MET A 1 82 ? 27.209 0.718 -17.438 1.00 77.12 82 MET A CA 1
ATOM 678 C C . MET A 1 82 ? 25.883 0.208 -18.004 1.00 77.12 82 MET A C 1
ATOM 680 O O . MET A 1 82 ? 24.975 1.009 -18.193 1.00 77.12 82 MET A O 1
ATOM 684 N N . ASN A 1 83 ? 25.709 -1.103 -18.173 1.00 74.56 83 ASN A N 1
ATOM 685 C CA . ASN A 1 83 ? 24.451 -1.673 -18.666 1.00 74.56 83 ASN A CA 1
ATOM 686 C C . ASN A 1 83 ? 23.265 -1.374 -17.742 1.00 74.56 83 ASN A C 1
ATOM 688 O O . ASN A 1 83 ? 22.181 -1.036 -18.214 1.00 74.56 83 ASN A O 1
ATOM 692 N N . LYS A 1 84 ? 23.463 -1.437 -16.420 1.00 76.69 84 LYS A N 1
ATOM 693 C CA . LYS A 1 84 ? 22.445 -1.020 -15.442 1.00 76.69 84 LYS A CA 1
ATOM 694 C C . LYS A 1 84 ? 22.090 0.459 -15.573 1.00 76.69 84 LYS A C 1
ATOM 696 O O . LYS A 1 84 ? 20.928 0.814 -15.403 1.00 76.69 84 LYS A O 1
ATOM 701 N N . ALA A 1 85 ? 23.069 1.320 -15.851 1.00 73.56 85 ALA A N 1
ATOM 702 C CA . ALA A 1 85 ? 22.815 2.736 -16.090 1.00 73.56 85 ALA A CA 1
ATOM 703 C C . ALA A 1 85 ? 22.048 2.954 -17.403 1.00 73.56 85 ALA A C 1
ATOM 705 O O . ALA A 1 85 ? 21.056 3.671 -17.393 1.00 73.56 85 ALA A O 1
ATOM 706 N N . VAL A 1 86 ? 22.443 2.293 -18.496 1.00 77.81 86 VAL A N 1
ATOM 707 C CA . VAL A 1 86 ? 21.766 2.375 -19.804 1.00 77.81 86 VAL A CA 1
ATOM 708 C C . VAL A 1 86 ? 20.298 1.958 -19.700 1.00 77.81 86 VAL A C 1
ATOM 710 O O . VAL A 1 86 ? 19.437 2.718 -20.125 1.00 77.81 86 VAL A O 1
ATOM 713 N N . ARG A 1 87 ? 19.992 0.839 -19.029 1.00 72.00 87 ARG A N 1
ATOM 714 C CA . ARG A 1 87 ? 18.597 0.419 -18.786 1.00 72.00 87 ARG A CA 1
ATOM 715 C C . ARG A 1 87 ? 17.792 1.469 -18.023 1.00 72.00 87 ARG A C 1
ATOM 717 O O . ARG A 1 87 ? 16.665 1.770 -18.392 1.00 72.00 87 ARG A O 1
ATOM 724 N N . LYS A 1 88 ? 18.391 2.092 -17.000 1.00 69.81 88 LYS A N 1
ATOM 725 C CA . LYS A 1 88 ? 17.744 3.206 -16.290 1.00 69.81 88 LYS A CA 1
ATOM 726 C C . LYS A 1 88 ? 17.471 4.390 -17.212 1.00 69.81 88 LYS A C 1
ATOM 728 O O . LYS A 1 88 ? 16.443 5.026 -17.044 1.00 69.81 88 LYS A O 1
ATOM 733 N N . PHE A 1 89 ? 18.356 4.696 -18.163 1.00 70.44 89 PHE A N 1
ATOM 734 C CA . PHE A 1 89 ? 18.116 5.757 -19.146 1.00 70.44 89 PHE A CA 1
ATOM 735 C C . PHE A 1 89 ? 16.996 5.401 -20.133 1.00 70.44 89 PHE A C 1
ATOM 737 O O . PHE A 1 89 ? 16.207 6.279 -20.475 1.00 70.44 89 PHE A O 1
ATOM 744 N N . GLU A 1 90 ? 16.876 4.137 -20.540 1.00 70.69 90 GLU A N 1
ATOM 745 C CA . GLU A 1 90 ? 15.778 3.644 -21.390 1.00 70.69 90 GLU A CA 1
ATOM 746 C C . GLU A 1 90 ? 14.409 3.692 -20.684 1.00 70.69 90 GLU A C 1
ATOM 748 O O . GLU A 1 90 ? 13.384 3.886 -21.334 1.00 70.69 90 GLU A O 1
ATOM 753 N N . GLU A 1 91 ? 14.380 3.588 -19.353 1.00 70.50 91 GLU A N 1
ATOM 754 C CA . GLU A 1 91 ? 13.163 3.723 -18.537 1.00 70.50 91 GLU A CA 1
ATOM 755 C C . GLU A 1 91 ? 12.712 5.187 -18.338 1.00 70.50 91 GLU A C 1
ATOM 757 O O . GLU A 1 91 ? 11.574 5.441 -17.936 1.00 70.50 91 GLU A O 1
ATOM 762 N N . ILE A 1 92 ? 13.559 6.186 -18.619 1.00 68.94 92 ILE A N 1
ATOM 763 C CA . ILE A 1 92 ? 13.216 7.606 -18.401 1.00 68.94 92 ILE A CA 1
ATOM 764 C C . ILE A 1 92 ? 12.106 8.092 -19.356 1.00 68.94 92 ILE A C 1
ATOM 766 O O . ILE A 1 92 ? 11.150 8.710 -18.876 1.00 68.94 92 ILE A O 1
ATOM 770 N N . PRO A 1 93 ? 12.149 7.844 -20.681 1.00 70.31 93 PRO A N 1
ATOM 771 C CA . PRO A 1 93 ? 11.091 8.278 -21.596 1.00 70.31 93 PRO A CA 1
ATOM 772 C C . PRO A 1 93 ? 9.715 7.685 -21.263 1.00 70.31 93 PRO A C 1
ATOM 774 O O . PRO A 1 93 ? 8.712 8.398 -21.277 1.00 70.31 93 PRO A O 1
ATOM 777 N N . THR A 1 94 ? 9.657 6.404 -20.897 1.00 75.00 94 THR A N 1
ATOM 778 C CA . THR A 1 94 ? 8.405 5.732 -20.516 1.00 75.00 94 THR A CA 1
ATOM 779 C C . THR A 1 94 ? 7.870 6.269 -19.190 1.00 75.00 94 THR A C 1
ATOM 781 O O . THR A 1 94 ? 6.689 6.607 -19.090 1.00 75.00 94 THR A O 1
ATOM 784 N N . THR A 1 95 ? 8.746 6.456 -18.200 1.00 75.12 95 THR A N 1
ATOM 785 C CA . THR A 1 95 ? 8.372 7.011 -16.891 1.00 75.12 95 THR A CA 1
ATOM 786 C C . THR A 1 95 ? 7.912 8.466 -17.000 1.00 75.12 95 THR A C 1
ATOM 788 O O . THR A 1 95 ? 6.939 8.856 -16.358 1.00 75.12 95 THR A O 1
ATOM 791 N N . THR A 1 96 ? 8.555 9.281 -17.840 1.00 76.38 96 THR A N 1
ATOM 792 C CA . THR A 1 96 ? 8.162 10.687 -18.046 1.00 76.38 96 THR A CA 1
ATOM 793 C C . THR A 1 96 ? 6.835 10.820 -18.790 1.00 76.38 96 THR A C 1
ATOM 795 O O . THR A 1 96 ? 6.027 11.672 -18.421 1.00 76.38 96 THR A O 1
ATOM 798 N N . ALA A 1 97 ? 6.567 9.975 -19.791 1.00 74.75 97 ALA A N 1
ATOM 799 C CA . ALA A 1 97 ? 5.271 9.931 -20.468 1.00 74.75 97 ALA A CA 1
ATOM 800 C C . ALA A 1 97 ? 4.147 9.507 -19.507 1.00 74.75 97 ALA A C 1
ATOM 802 O O . ALA A 1 97 ? 3.105 10.164 -19.442 1.00 74.75 97 ALA A O 1
ATOM 803 N N . TYR A 1 98 ? 4.391 8.469 -18.704 1.00 77.81 98 TYR A N 1
ATOM 804 C CA . TYR A 1 98 ? 3.466 8.023 -17.666 1.00 77.81 98 TYR A CA 1
ATOM 805 C C . TYR A 1 98 ? 3.207 9.112 -16.615 1.00 77.81 98 TYR A C 1
ATOM 807 O O . TYR A 1 98 ? 2.058 9.393 -16.279 1.00 77.81 98 TYR A O 1
ATOM 815 N N . LEU A 1 99 ? 4.256 9.788 -16.136 1.00 80.50 99 LEU A N 1
ATOM 816 C CA . LEU A 1 99 ? 4.123 10.867 -15.160 1.00 80.50 99 LEU A CA 1
ATOM 817 C C . LEU A 1 99 ? 3.311 12.039 -15.722 1.00 80.50 99 LEU A C 1
ATOM 819 O O . LEU A 1 99 ? 2.397 12.510 -15.055 1.00 80.50 99 LEU A O 1
ATOM 823 N N . LYS A 1 100 ? 3.583 12.472 -16.961 1.00 77.00 100 LYS A N 1
ATOM 824 C CA . LYS A 1 100 ? 2.796 13.520 -17.634 1.00 77.00 100 LYS A CA 1
ATOM 825 C C . LYS A 1 100 ? 1.320 13.142 -17.736 1.00 77.00 100 LYS A C 1
ATOM 827 O O . LYS A 1 100 ? 0.462 13.976 -17.460 1.00 77.00 100 LYS A O 1
ATOM 832 N N . GLN A 1 101 ? 1.029 11.886 -18.079 1.00 77.81 101 GLN A N 1
ATOM 833 C CA . GLN A 1 101 ? -0.339 11.377 -18.107 1.00 77.81 101 GLN A CA 1
ATOM 834 C C . GLN A 1 101 ? -1.000 11.479 -16.725 1.00 77.81 101 GLN A C 1
ATOM 836 O O . GLN A 1 101 ? -2.108 11.999 -16.624 1.00 77.81 101 GLN A O 1
ATOM 841 N N . LYS A 1 102 ? -0.322 11.032 -15.660 1.00 79.75 102 LYS A N 1
ATOM 842 C CA . LYS A 1 102 ? -0.862 11.078 -14.292 1.00 79.75 102 LYS A CA 1
ATOM 843 C C . LYS A 1 102 ? -1.039 12.498 -13.761 1.00 79.75 102 LYS A C 1
ATOM 845 O O . LYS A 1 102 ? -2.040 12.758 -13.103 1.00 79.75 102 LYS A O 1
ATOM 850 N N . VAL A 1 103 ? -0.130 13.417 -14.086 1.00 79.38 103 VAL A N 1
ATOM 851 C CA . VAL A 1 103 ? -0.269 14.846 -13.757 1.00 79.38 103 VAL A CA 1
ATOM 852 C C . VAL A 1 103 ? -1.500 15.444 -14.442 1.00 79.38 103 VAL A C 1
ATOM 854 O O . VAL A 1 103 ? -2.265 16.152 -13.795 1.00 79.38 103 VAL A O 1
ATOM 857 N N . GLY A 1 104 ? -1.740 15.117 -15.716 1.00 71.81 104 GLY A N 1
ATOM 858 C CA . GLY A 1 104 ? -2.952 15.544 -16.422 1.00 71.81 104 GLY A CA 1
ATOM 859 C C . GLY A 1 104 ? -4.232 15.012 -15.772 1.00 71.81 104 GLY A C 1
ATOM 860 O O . GLY A 1 104 ? -5.182 15.766 -15.575 1.00 71.81 104 GLY A O 1
ATOM 861 N N . THR A 1 105 ? -4.241 13.736 -15.374 1.00 74.62 105 THR A N 1
ATOM 862 C CA . THR A 1 105 ? -5.362 13.144 -14.626 1.00 74.62 105 THR A CA 1
ATOM 863 C C . THR A 1 105 ? -5.587 13.844 -13.286 1.00 74.62 105 THR A C 1
ATOM 865 O O . THR A 1 105 ? -6.729 14.123 -12.940 1.00 74.62 105 THR A O 1
ATOM 868 N N . LEU A 1 106 ? -4.521 14.161 -12.547 1.00 78.38 106 LEU A N 1
ATOM 869 C CA . LEU A 1 106 ? -4.614 14.859 -11.264 1.00 78.38 106 LEU A CA 1
ATOM 870 C C . LEU A 1 106 ? -5.256 16.242 -11.437 1.00 78.38 106 LEU A C 1
ATOM 872 O O . LEU A 1 106 ? -6.221 16.545 -10.742 1.00 78.38 106 LEU A O 1
ATOM 876 N N . LEU A 1 107 ? -4.790 17.040 -12.403 1.00 75.88 107 LEU A N 1
ATOM 877 C CA . LEU A 1 107 ? -5.343 18.372 -12.668 1.00 75.88 107 LEU A CA 1
ATOM 878 C C . LEU A 1 107 ? -6.837 18.320 -13.031 1.00 75.88 107 LEU A C 1
ATOM 880 O O . LEU A 1 107 ? -7.617 19.158 -12.583 1.00 75.88 107 LEU A O 1
ATOM 884 N N . TYR A 1 108 ? -7.247 17.322 -13.818 1.00 71.44 108 TYR A N 1
ATOM 885 C CA . TYR A 1 108 ? -8.658 17.094 -14.134 1.00 71.44 108 TYR A CA 1
ATOM 886 C C . TYR A 1 108 ? -9.485 16.788 -12.878 1.00 71.44 108 TYR A C 1
ATOM 888 O O . TYR A 1 108 ? -10.526 17.404 -12.667 1.00 71.44 108 TYR A O 1
ATOM 896 N N . LEU A 1 109 ? -8.999 15.892 -12.013 1.00 72.31 109 LEU A N 1
ATOM 897 C CA . LEU A 1 109 ? -9.674 15.548 -10.758 1.00 72.31 109 LEU A CA 1
ATOM 898 C C . LEU A 1 109 ? -9.763 16.742 -9.794 1.00 72.31 109 LEU A C 1
ATOM 900 O O . LEU A 1 109 ? -10.781 16.912 -9.128 1.00 72.31 109 LEU A O 1
ATOM 904 N N . GLU A 1 110 ? -8.734 17.588 -9.727 1.00 77.31 110 GLU A N 1
ATOM 905 C CA . GLU A 1 110 ? -8.770 18.822 -8.932 1.00 77.31 110 GLU A CA 1
ATOM 906 C C . GLU A 1 110 ? -9.811 19.817 -9.449 1.00 77.31 110 GLU A C 1
ATOM 908 O O . GLU A 1 110 ? -10.499 20.452 -8.649 1.00 77.31 110 GLU A O 1
ATOM 913 N N . ASN A 1 111 ? -9.952 19.945 -10.770 1.00 75.56 111 ASN A N 1
ATOM 914 C CA . ASN A 1 111 ? -10.975 20.800 -11.369 1.00 75.56 111 ASN A CA 1
ATOM 915 C C . ASN A 1 111 ? -12.381 20.250 -11.108 1.00 75.56 111 ASN A C 1
ATOM 917 O O . ASN A 1 111 ? -13.233 21.003 -10.646 1.00 75.56 111 ASN A O 1
ATOM 921 N N . LEU A 1 112 ? -12.589 18.939 -11.275 1.00 69.88 112 LEU A N 1
ATOM 922 C CA . LEU A 1 112 ? -13.847 18.280 -10.913 1.00 69.88 112 LEU A CA 1
ATOM 923 C C . LEU A 1 112 ? -14.206 18.488 -9.438 1.00 69.88 112 LEU A C 1
ATOM 925 O O . LEU A 1 112 ? -15.365 18.716 -9.105 1.00 69.88 112 LEU A O 1
ATOM 929 N N . LYS A 1 113 ? -13.218 18.421 -8.536 1.00 75.25 113 LYS A N 1
ATOM 930 C CA . LYS A 1 113 ? -13.437 18.686 -7.110 1.00 75.25 113 LYS A CA 1
ATOM 931 C C . LYS A 1 113 ? -13.930 20.119 -6.879 1.00 75.25 113 LYS A C 1
ATOM 933 O O . LYS A 1 113 ? -14.892 20.309 -6.145 1.00 75.25 113 LYS A O 1
ATOM 938 N N . LYS A 1 114 ? -13.300 21.109 -7.520 1.00 76.56 114 LYS A N 1
ATOM 939 C CA . LYS A 1 114 ? -13.700 22.524 -7.417 1.00 76.56 114 LYS A CA 1
ATOM 940 C C . LYS A 1 114 ? -15.084 22.786 -8.007 1.00 76.56 114 LYS A C 1
ATOM 942 O O . LYS A 1 114 ? -15.812 23.619 -7.479 1.00 76.56 114 LYS A O 1
ATOM 947 N N . GLU A 1 115 ? -15.443 22.112 -9.095 1.00 70.56 115 GLU A N 1
ATOM 948 C CA . GLU A 1 115 ? -16.787 22.204 -9.677 1.00 70.56 115 GLU A CA 1
ATOM 949 C C . GLU A 1 115 ? -17.832 21.650 -8.701 1.00 70.56 115 GLU A C 1
ATOM 951 O O . GLU A 1 115 ? -18.799 22.343 -8.391 1.00 70.56 115 GLU A O 1
ATOM 956 N N . LYS A 1 116 ? -17.569 20.477 -8.112 1.00 69.62 116 LYS A N 1
ATOM 957 C CA . LYS A 1 116 ? -18.453 19.841 -7.123 1.00 69.62 116 LYS A CA 1
ATOM 958 C C . LYS A 1 116 ? -18.618 20.621 -5.824 1.00 69.62 116 LYS A C 1
ATOM 960 O O . LYS A 1 116 ? -19.702 20.617 -5.259 1.00 69.62 116 LYS A O 1
ATOM 965 N N . GLU A 1 117 ? -17.578 21.306 -5.350 1.00 69.62 117 GLU A N 1
ATOM 966 C CA . GLU A 1 117 ? -17.680 22.186 -4.174 1.00 69.62 117 GLU A CA 1
ATOM 967 C C . GLU A 1 117 ? -18.640 23.372 -4.410 1.00 69.62 117 GLU A C 1
ATOM 969 O O . GLU A 1 117 ? -19.148 23.943 -3.447 1.00 69.62 117 GLU A O 1
ATOM 974 N N . ASN A 1 118 ? -18.919 23.718 -5.673 1.00 62.34 118 ASN A N 1
ATOM 975 C CA . ASN A 1 118 ? -19.777 24.841 -6.057 1.00 62.34 118 ASN A CA 1
ATOM 976 C C . ASN A 1 118 ? -21.155 24.423 -6.608 1.00 62.34 118 ASN A C 1
ATOM 978 O O . ASN A 1 118 ? -22.023 25.284 -6.762 1.00 62.34 118 ASN A O 1
ATOM 982 N N . SER A 1 119 ? -21.378 23.140 -6.910 1.00 59.78 119 SER A N 1
ATOM 983 C CA . SER A 1 119 ? -22.625 22.624 -7.489 1.00 59.78 119 SER A CA 1
ATOM 984 C C . SER A 1 119 ? -23.398 21.752 -6.499 1.00 59.78 119 SER A C 1
ATOM 986 O O . SER A 1 119 ? -22.852 20.807 -5.940 1.00 59.78 119 SER A O 1
ATOM 988 N N . THR A 1 120 ? -24.701 21.991 -6.354 1.00 60.59 120 THR A N 1
ATOM 989 C CA . THR A 1 120 ? -25.626 21.126 -5.593 1.00 60.59 120 THR A CA 1
ATOM 990 C C . THR A 1 120 ? -26.227 19.991 -6.435 1.00 60.59 120 THR A C 1
ATOM 992 O O . THR A 1 120 ? -27.195 19.361 -6.015 1.00 60.59 120 THR A O 1
ATOM 995 N N . GLU A 1 121 ? -25.723 19.766 -7.650 1.00 65.19 121 GLU A N 1
ATOM 996 C CA . GLU A 1 121 ? -26.238 18.743 -8.562 1.00 65.19 121 GLU A CA 1
ATOM 997 C C . GLU A 1 121 ? -25.707 17.354 -8.190 1.00 65.19 121 GLU A C 1
ATOM 999 O O . GLU A 1 121 ? -24.532 17.177 -7.871 1.00 65.19 121 GLU A O 1
ATOM 1004 N N . VAL A 1 122 ? -26.596 16.360 -8.214 1.00 69.00 122 VAL A N 1
ATOM 1005 C CA . VAL A 1 122 ? -26.248 14.963 -7.942 1.00 69.00 122 VAL A CA 1
ATOM 1006 C C . VAL A 1 122 ? -25.665 14.352 -9.213 1.00 69.00 122 VAL A C 1
ATOM 1008 O O . VAL A 1 122 ? -26.315 14.369 -10.258 1.00 69.00 122 VAL A O 1
ATOM 1011 N N . ASP A 1 123 ? -24.459 13.786 -9.126 1.00 74.56 123 ASP A N 1
ATOM 1012 C CA . ASP A 1 123 ? -23.861 13.072 -10.256 1.00 74.56 123 ASP A CA 1
ATOM 1013 C C . ASP A 1 123 ? -24.748 11.896 -10.686 1.00 74.56 123 ASP A C 1
ATOM 1015 O O . ASP A 1 123 ? -25.131 11.047 -9.874 1.00 74.56 123 ASP A O 1
ATOM 1019 N N . THR A 1 124 ? -25.008 11.800 -11.988 1.00 87.06 124 THR A N 1
ATOM 1020 C CA . THR A 1 124 ? -25.754 10.693 -12.600 1.00 87.06 124 THR A CA 1
ATOM 1021 C C . THR A 1 124 ? -24.835 9.842 -13.462 1.00 87.06 124 THR A C 1
ATOM 1023 O O . THR A 1 124 ? -23.872 10.320 -14.065 1.00 87.06 124 THR A O 1
ATOM 1026 N N . CYS A 1 125 ? -25.066 8.530 -13.471 1.00 89.31 125 CYS A N 1
ATOM 1027 C CA . CYS A 1 125 ? -24.234 7.617 -14.239 1.00 89.31 125 CYS A CA 1
ATOM 1028 C C . CYS A 1 125 ? -24.439 7.857 -15.743 1.00 89.31 125 CYS A C 1
ATOM 1030 O O . CYS A 1 125 ? -25.580 7.833 -16.194 1.00 89.31 125 CYS A O 1
ATOM 1032 N N . PRO A 1 126 ? -23.379 7.979 -16.560 1.00 89.44 126 PRO A N 1
ATOM 1033 C CA . PRO A 1 126 ? -23.535 8.242 -17.993 1.00 89.44 126 PRO A CA 1
ATOM 1034 C C . PRO A 1 126 ? -24.116 7.063 -18.792 1.00 89.44 126 PRO A C 1
ATOM 1036 O O . PRO A 1 126 ? -24.447 7.230 -19.961 1.00 89.44 126 PRO A O 1
ATOM 1039 N N . ILE A 1 127 ? -24.211 5.868 -18.192 1.00 91.94 127 ILE A N 1
ATOM 1040 C CA . ILE A 1 127 ? -24.789 4.677 -18.832 1.00 91.94 127 ILE A CA 1
ATOM 1041 C C . ILE A 1 127 ? -26.279 4.554 -18.507 1.00 91.94 127 ILE A C 1
ATOM 1043 O O . ILE A 1 127 ? -27.096 4.479 -19.419 1.00 91.94 127 ILE A O 1
ATOM 1047 N N . CYS A 1 128 ? -26.641 4.499 -17.222 1.00 92.19 128 CYS A N 1
ATOM 1048 C CA . CYS A 1 128 ? -28.032 4.282 -16.811 1.00 92.19 128 CYS A CA 1
ATOM 1049 C C . CYS A 1 128 ? -28.791 5.565 -16.453 1.00 92.19 128 CYS A C 1
ATOM 1051 O O . CYS A 1 128 ? -29.991 5.496 -16.209 1.00 92.19 128 CYS A O 1
ATOM 1053 N N . CYS A 1 129 ? -28.117 6.716 -16.398 1.00 88.88 129 CYS A N 1
ATOM 1054 C CA . CYS A 1 129 ? -28.671 8.007 -15.974 1.00 88.88 129 CYS A CA 1
ATOM 1055 C C . CYS A 1 129 ? -29.272 8.004 -14.556 1.00 88.88 129 CYS A C 1
ATOM 1057 O O . CYS A 1 129 ? -30.032 8.903 -14.207 1.00 88.88 129 CYS A O 1
ATOM 1059 N N . LEU A 1 130 ? -28.934 7.006 -13.734 1.00 87.12 130 LEU A N 1
ATOM 1060 C CA . LEU A 1 130 ? -29.355 6.905 -12.337 1.00 87.12 130 LEU A CA 1
ATOM 1061 C C . LEU A 1 130 ? -28.253 7.395 -11.399 1.00 87.12 130 LEU A C 1
ATOM 1063 O O . LEU A 1 130 ? -27.068 7.410 -11.752 1.00 87.12 130 LEU A O 1
ATOM 1067 N N . ASN A 1 131 ? -28.652 7.737 -10.180 1.00 78.56 131 ASN A N 1
ATOM 1068 C CA . ASN A 1 131 ? -27.727 8.043 -9.098 1.00 78.56 131 ASN A CA 1
ATOM 1069 C C . ASN A 1 131 ? -26.987 6.756 -8.699 1.00 78.56 131 ASN A C 1
ATOM 1071 O O . ASN A 1 131 ? -27.556 5.664 -8.685 1.00 78.56 131 ASN A O 1
ATOM 1075 N N . GLY A 1 132 ? -25.684 6.859 -8.438 1.00 72.88 132 GLY A N 1
ATOM 1076 C CA . GLY A 1 132 ? -24.831 5.717 -8.098 1.00 72.88 132 GLY A CA 1
ATOM 1077 C C . GLY A 1 132 ? -25.064 5.184 -6.680 1.00 72.88 132 GLY A C 1
ATOM 1078 O O . GLY A 1 132 ? -24.140 5.222 -5.870 1.00 72.88 132 GLY A O 1
ATOM 1079 N N . ASP A 1 133 ? -26.265 4.680 -6.378 1.00 71.44 133 ASP A N 1
ATOM 1080 C CA . ASP A 1 133 ? -26.694 4.259 -5.030 1.00 71.44 133 ASP A CA 1
ATOM 1081 C C . ASP A 1 133 ? -25.773 3.192 -4.420 1.00 71.44 133 ASP A C 1
ATOM 1083 O O . ASP A 1 133 ? -25.433 3.228 -3.241 1.00 71.44 133 ASP A O 1
ATOM 1087 N N . THR A 1 134 ? -25.305 2.252 -5.242 1.00 75.38 134 THR A N 1
ATOM 1088 C CA . THR A 1 134 ? -24.379 1.181 -4.834 1.00 75.38 134 THR A CA 1
ATOM 1089 C C . THR A 1 134 ? -22.906 1.604 -4.859 1.00 75.38 134 THR A C 1
ATOM 1091 O O . THR A 1 134 ? -22.020 0.768 -4.669 1.00 75.38 134 THR A O 1
ATOM 1094 N N . GLY A 1 135 ? -22.628 2.875 -5.150 1.00 83.38 135 GLY A N 1
ATOM 1095 C CA . GLY A 1 135 ? -21.298 3.421 -5.389 1.00 83.38 135 GLY A CA 1
ATOM 1096 C C . GLY A 1 135 ? -20.906 3.508 -6.867 1.00 83.38 135 GLY A C 1
ATOM 1097 O O . GLY A 1 135 ? -21.627 3.084 -7.779 1.00 83.38 135 GLY A O 1
ATOM 1098 N N . TRP A 1 136 ? -19.717 4.064 -7.067 1.00 87.69 136 TRP A N 1
ATOM 1099 C CA . TRP A 1 136 ? -19.119 4.416 -8.345 1.00 87.69 136 TRP A CA 1
ATOM 1100 C C . TRP A 1 136 ? -17.850 3.619 -8.610 1.00 87.69 136 TRP A C 1
ATOM 1102 O O . TRP A 1 136 ? -17.030 3.417 -7.718 1.00 87.69 136 TRP A O 1
ATOM 1112 N N . ALA A 1 137 ? -17.645 3.260 -9.866 1.00 89.88 137 ALA A N 1
ATOM 1113 C CA . ALA A 1 137 ? -16.402 2.730 -10.380 1.00 89.88 137 ALA A CA 1
ATOM 1114 C C . ALA A 1 137 ? -15.702 3.789 -11.231 1.00 89.88 137 ALA A C 1
ATOM 1116 O O . ALA A 1 137 ? -16.325 4.402 -12.097 1.00 89.88 137 ALA A O 1
ATOM 1117 N N . VAL A 1 138 ? -14.409 3.992 -10.997 1.00 89.62 138 VAL A N 1
ATOM 1118 C CA . VAL A 1 138 ? -13.580 5.008 -11.651 1.00 89.62 138 VAL A CA 1
ATOM 1119 C C . VAL A 1 138 ? -12.501 4.321 -12.481 1.00 89.62 138 VAL A C 1
ATOM 1121 O O . VAL A 1 138 ? -11.656 3.593 -11.956 1.00 89.62 138 VAL A O 1
ATOM 1124 N N . PHE A 1 139 ? -12.513 4.574 -13.787 1.00 90.12 139 PHE A N 1
ATOM 1125 C CA . PHE A 1 139 ? -11.533 4.039 -14.732 1.00 90.12 139 PHE A CA 1
ATOM 1126 C C . PHE A 1 139 ? -10.178 4.750 -14.593 1.00 90.12 139 PHE A C 1
ATOM 1128 O O . PHE A 1 139 ? -10.091 5.881 -14.117 1.00 90.12 139 PHE A O 1
ATOM 1135 N N . GLN A 1 140 ? -9.105 4.166 -15.140 1.00 85.56 140 GLN A N 1
ATOM 1136 C CA . GLN A 1 140 ? -7.774 4.799 -15.166 1.00 85.56 140 GLN A CA 1
ATOM 1137 C C . GLN A 1 140 ? -7.720 6.150 -15.903 1.00 85.56 140 GLN A C 1
ATOM 1139 O O . GLN A 1 140 ? -6.738 6.886 -15.778 1.00 85.56 140 GLN A O 1
ATOM 1144 N N . CYS A 1 141 ? -8.717 6.449 -16.737 1.00 82.94 141 CYS A N 1
ATOM 1145 C CA . CYS A 1 141 ? -8.864 7.751 -17.385 1.00 82.94 141 CYS A CA 1
ATOM 1146 C C . CYS A 1 141 ? -9.512 8.818 -16.488 1.00 82.94 141 CYS A C 1
ATOM 1148 O O . CYS A 1 141 ? -9.492 9.981 -16.871 1.00 82.94 141 CYS A O 1
ATOM 1150 N N . GLY A 1 142 ? -10.063 8.442 -15.330 1.00 80.25 142 GLY A N 1
ATOM 1151 C CA . GLY A 1 142 ? -10.759 9.332 -14.398 1.00 80.25 142 GLY A CA 1
ATOM 1152 C C . GLY A 1 142 ? -12.279 9.399 -14.582 1.00 80.25 142 GLY A C 1
ATOM 1153 O O . GLY A 1 142 ? -12.955 9.902 -13.695 1.00 80.25 142 GLY A O 1
ATOM 1154 N N . HIS A 1 143 ? -12.834 8.872 -15.678 1.00 87.31 143 HIS A N 1
ATOM 1155 C CA . HIS A 1 143 ? -14.287 8.793 -15.862 1.00 87.31 143 HIS A CA 1
ATOM 1156 C C . HIS A 1 143 ? -14.911 7.732 -14.958 1.00 87.31 143 HIS A C 1
ATOM 1158 O O . HIS A 1 143 ? -14.285 6.703 -14.685 1.00 87.31 143 HIS A O 1
ATOM 1164 N N . SER A 1 144 ? -16.155 7.966 -14.545 1.00 89.25 144 SER A N 1
ATOM 1165 C CA . SER A 1 144 ? -16.877 7.103 -13.618 1.00 89.25 144 SER A CA 1
ATOM 1166 C C . SER A 1 144 ? -18.200 6.576 -14.177 1.00 89.25 144 SER A C 1
ATOM 1168 O O . SER A 1 144 ? -18.852 7.198 -15.014 1.00 89.25 144 SER A O 1
ATOM 1170 N N . VAL A 1 145 ? -18.598 5.404 -13.688 1.00 91.88 145 VAL A N 1
ATOM 1171 C CA . VAL A 1 145 ? -19.910 4.769 -13.904 1.00 91.88 145 VAL A CA 1
ATOM 1172 C C . VAL A 1 145 ? -20.416 4.194 -12.584 1.00 91.88 145 VAL A C 1
ATOM 1174 O O . VAL A 1 145 ? -19.627 4.028 -11.658 1.00 91.88 145 VAL A O 1
ATOM 1177 N N . CYS A 1 146 ? -21.703 3.866 -12.461 1.00 91.75 146 CYS A N 1
ATOM 1178 C CA . CYS A 1 146 ? -22.173 3.148 -11.275 1.00 91.75 146 CYS A CA 1
AT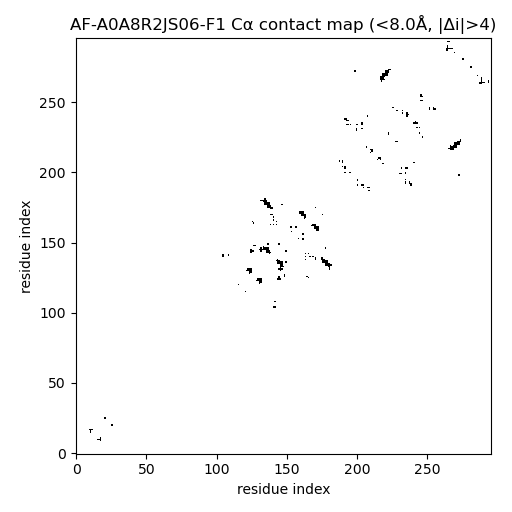OM 1179 C C . CYS A 1 146 ? -21.699 1.684 -11.297 1.00 91.75 146 CYS A C 1
ATOM 1181 O O . CYS A 1 146 ? -21.498 1.100 -12.367 1.00 91.75 146 CYS A O 1
ATOM 1183 N N . ASN A 1 147 ? -21.560 1.078 -10.115 1.00 90.56 147 ASN A N 1
ATOM 1184 C CA . ASN A 1 147 ? -21.084 -0.306 -9.986 1.00 90.56 147 ASN A CA 1
ATOM 1185 C C . ASN A 1 147 ? -21.954 -1.312 -10.761 1.00 90.56 147 ASN A C 1
ATOM 1187 O O . ASN A 1 147 ? -21.420 -2.190 -11.425 1.00 90.56 147 ASN A O 1
ATOM 1191 N N . GLN A 1 148 ? -23.276 -1.118 -10.787 1.00 91.38 148 GLN A N 1
ATOM 1192 C CA . GLN A 1 148 ? -24.199 -1.980 -11.540 1.00 91.38 148 GLN A CA 1
ATOM 1193 C C . GLN A 1 148 ? -23.924 -1.968 -13.052 1.00 91.38 148 GLN A C 1
ATOM 1195 O O . GLN A 1 148 ? -23.994 -3.002 -13.722 1.00 91.38 148 GLN A O 1
ATOM 1200 N N . CYS A 1 149 ? -23.606 -0.794 -13.605 1.00 92.38 149 CYS A N 1
ATOM 1201 C CA . CYS A 1 149 ? -23.268 -0.678 -15.018 1.00 92.38 149 CYS A CA 1
ATOM 1202 C C . CYS A 1 149 ? -21.902 -1.297 -15.310 1.00 92.38 149 CYS A C 1
ATOM 1204 O O . CYS A 1 149 ? -21.772 -1.978 -16.324 1.00 92.38 149 CYS A O 1
ATOM 1206 N N . LEU A 1 150 ? -20.916 -1.126 -14.420 1.00 91.69 150 LEU A N 1
ATOM 1207 C CA . LEU A 1 150 ? -19.632 -1.811 -14.565 1.00 91.69 150 LEU A CA 1
ATOM 1208 C C . LEU A 1 150 ? -19.813 -3.333 -14.569 1.00 91.69 150 LEU A C 1
ATOM 1210 O O . LEU A 1 150 ? -19.305 -3.991 -15.472 1.00 91.69 150 LEU A O 1
ATOM 1214 N N . ASP A 1 151 ? -20.565 -3.883 -13.615 1.00 90.50 151 ASP A N 1
ATOM 1215 C CA . ASP A 1 151 ? -20.823 -5.324 -13.531 1.00 90.50 151 ASP A CA 1
ATOM 1216 C C . ASP A 1 151 ? -21.476 -5.845 -14.817 1.00 90.50 151 ASP A C 1
ATOM 1218 O O . ASP A 1 151 ? -21.088 -6.883 -15.353 1.00 90.50 151 ASP A O 1
ATOM 1222 N N . THR A 1 152 ? -22.436 -5.091 -15.361 1.00 91.00 152 THR A N 1
ATOM 1223 C CA . THR A 1 152 ? -23.095 -5.429 -16.629 1.00 91.00 152 THR A CA 1
ATOM 1224 C C . THR A 1 152 ? -22.104 -5.445 -17.791 1.00 91.00 152 THR A C 1
ATOM 1226 O O . THR A 1 152 ? -22.125 -6.378 -18.593 1.00 91.00 152 THR A O 1
ATOM 1229 N N . MET A 1 153 ? -21.215 -4.452 -17.873 1.00 90.75 153 MET A N 1
ATOM 1230 C CA . MET A 1 153 ? -20.188 -4.399 -18.913 1.00 90.75 153 MET A CA 1
ATOM 1231 C C . MET A 1 153 ? -19.193 -5.562 -18.784 1.00 90.75 153 MET A C 1
ATOM 1233 O O . MET A 1 153 ? -18.914 -6.234 -19.774 1.00 90.75 153 MET A O 1
ATOM 1237 N N . CYS A 1 154 ? -18.714 -5.848 -17.570 1.00 88.19 154 CYS A N 1
ATOM 1238 C CA . CYS A 1 154 ? -17.787 -6.949 -17.301 1.00 88.19 154 CYS A CA 1
ATOM 1239 C C . CYS A 1 154 ? -18.400 -8.314 -17.642 1.00 88.19 154 CYS A C 1
ATOM 1241 O O . CYS A 1 154 ? -17.726 -9.161 -18.215 1.00 88.19 154 CYS A O 1
ATOM 1243 N N . ASN A 1 155 ? -19.685 -8.528 -17.349 1.00 84.94 155 ASN A N 1
ATOM 1244 C CA . ASN A 1 155 ? -20.368 -9.792 -17.648 1.00 84.94 155 ASN A CA 1
ATOM 1245 C C . ASN A 1 155 ? -20.614 -10.014 -19.150 1.00 84.94 155 ASN A C 1
ATOM 1247 O O . ASN A 1 155 ? -20.826 -11.149 -19.577 1.00 84.94 155 ASN A O 1
ATOM 1251 N N . GLN A 1 156 ? -20.608 -8.951 -19.958 1.00 79.88 156 GLN A N 1
ATOM 1252 C CA . GLN A 1 156 ? -20.762 -9.040 -21.413 1.00 79.88 156 GLN A CA 1
ATOM 1253 C C . GLN A 1 156 ? -19.432 -9.309 -22.131 1.00 79.88 156 GLN A C 1
ATOM 1255 O O . GLN A 1 156 ? -19.434 -9.826 -23.250 1.00 79.88 156 GLN A O 1
ATOM 1260 N N . SER A 1 157 ? -18.300 -8.999 -21.496 1.00 71.38 157 SER A N 1
ATOM 1261 C CA . SER A 1 157 ? -16.960 -9.208 -22.039 1.00 71.38 157 SER A CA 1
ATOM 1262 C C . SER A 1 157 ? -16.200 -10.269 -21.239 1.00 71.38 157 SER A C 1
ATOM 1264 O O . SER A 1 157 ? -15.757 -10.006 -20.130 1.00 71.38 157 SER A O 1
ATOM 1266 N N . ASN A 1 158 ? -15.911 -11.433 -21.827 1.00 63.50 158 ASN A N 1
ATOM 1267 C CA . ASN A 1 158 ? -14.999 -12.431 -21.230 1.00 63.50 158 ASN A CA 1
ATOM 1268 C C . ASN A 1 158 ? -13.511 -11.991 -21.241 1.00 63.50 158 ASN A C 1
ATOM 1270 O O . ASN A 1 158 ? -12.608 -12.826 -21.285 1.00 63.50 158 ASN A O 1
ATOM 1274 N N . ALA A 1 159 ? -13.241 -10.686 -21.266 1.00 75.25 159 ALA A N 1
ATOM 1275 C CA . ALA A 1 159 ? -11.911 -10.102 -21.346 1.00 75.25 159 ALA A CA 1
ATOM 1276 C C . ALA A 1 159 ? -11.465 -9.583 -19.971 1.00 75.25 159 ALA A C 1
ATOM 1278 O O . ALA A 1 159 ? -12.270 -9.088 -19.190 1.00 75.25 159 ALA A O 1
ATOM 1279 N N . PHE A 1 160 ? -10.161 -9.652 -19.691 1.00 84.69 160 PHE A N 1
ATOM 1280 C CA . PHE A 1 160 ? -9.548 -9.068 -18.486 1.00 84.69 160 PHE A CA 1
ATOM 1281 C C . PHE A 1 160 ? -9.425 -7.532 -18.551 1.00 84.69 160 PHE A C 1
ATOM 1283 O O . PHE A 1 160 ? -8.949 -6.895 -17.609 1.00 84.69 160 PHE A O 1
ATOM 1290 N N . GLU A 1 161 ? -9.851 -6.939 -19.664 1.00 90.56 161 GLU A N 1
ATOM 1291 C CA . GLU A 1 161 ? -9.792 -5.515 -19.960 1.00 90.56 161 GLU A CA 1
ATOM 1292 C C . GLU A 1 161 ? -11.162 -5.025 -20.421 1.00 90.56 161 GLU A C 1
ATOM 1294 O O . GLU A 1 161 ? -11.906 -5.746 -21.086 1.00 90.56 161 GLU A O 1
ATOM 1299 N N . ILE A 1 162 ? -11.475 -3.782 -20.070 1.00 91.69 162 ILE A N 1
ATOM 1300 C CA . ILE A 1 162 ? -12.745 -3.131 -20.366 1.00 91.69 162 ILE A CA 1
ATOM 1301 C C . ILE A 1 162 ? -12.494 -1.702 -20.848 1.00 91.69 162 ILE A C 1
ATOM 1303 O O . ILE A 1 162 ? -11.652 -0.972 -20.314 1.00 91.69 162 ILE A O 1
ATOM 1307 N N . ASP A 1 163 ? -13.233 -1.288 -21.870 1.00 92.12 163 ASP A N 1
ATOM 1308 C CA . ASP A 1 163 ? -13.134 0.063 -22.405 1.00 92.12 163 ASP A CA 1
ATOM 1309 C C . ASP A 1 163 ? -14.004 1.026 -21.602 1.00 92.12 163 ASP A C 1
ATOM 1311 O O . ASP A 1 163 ? -15.174 0.765 -21.322 1.00 92.12 163 ASP A O 1
ATOM 1315 N N . CYS A 1 164 ? -13.444 2.188 -21.264 1.00 91.38 164 CYS A N 1
ATOM 1316 C CA . CYS A 1 164 ? -14.228 3.260 -20.666 1.00 91.38 164 CYS A CA 1
ATOM 1317 C C . CYS A 1 16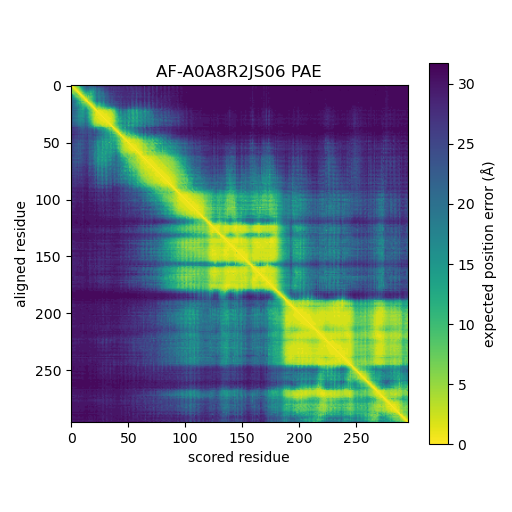4 ? -15.354 3.710 -21.624 1.00 91.38 164 CYS A C 1
ATOM 1319 O O . CYS A 1 164 ? -15.059 4.085 -22.761 1.00 91.38 164 CYS A O 1
ATOM 1321 N N . PRO A 1 165 ? -16.620 3.789 -21.182 1.00 91.06 165 PRO A N 1
ATOM 1322 C CA . PRO A 1 165 ? -17.743 4.180 -22.041 1.00 91.06 165 PRO A CA 1
ATOM 1323 C C . PRO A 1 165 ? -17.664 5.642 -22.507 1.00 91.06 165 PRO A C 1
ATOM 1325 O O . PRO A 1 165 ? -18.218 5.987 -23.546 1.00 91.06 165 PRO A O 1
ATOM 1328 N N . MET A 1 166 ? -16.947 6.496 -21.766 1.00 89.56 166 MET A N 1
ATOM 1329 C CA . MET A 1 166 ? -16.838 7.930 -22.052 1.00 89.56 166 MET A CA 1
ATOM 1330 C C . MET A 1 166 ? -15.730 8.258 -23.052 1.00 89.56 166 MET A C 1
ATOM 1332 O O . MET A 1 166 ? -15.892 9.139 -23.891 1.00 89.56 166 MET A O 1
ATOM 1336 N N . CYS A 1 167 ? -14.588 7.569 -22.974 1.00 89.44 167 CYS A N 1
ATOM 1337 C CA . CYS A 1 167 ? -13.411 7.903 -23.787 1.00 89.44 167 CYS A CA 1
ATOM 1338 C C . CYS A 1 167 ? -12.757 6.714 -24.499 1.00 89.44 167 CYS A C 1
ATOM 1340 O O . CYS A 1 167 ? -11.725 6.890 -25.142 1.00 89.44 167 CYS A O 1
ATOM 1342 N N . ARG A 1 168 ? -13.330 5.509 -24.378 1.00 89.94 168 ARG A N 1
ATOM 1343 C CA . ARG A 1 168 ? -12.859 4.248 -24.983 1.00 89.94 168 ARG A CA 1
ATOM 1344 C C . ARG A 1 168 ? -11.427 3.852 -24.622 1.00 89.94 168 ARG A C 1
ATOM 1346 O O . ARG A 1 168 ? -10.801 3.067 -25.321 1.00 89.94 168 ARG A O 1
ATOM 1353 N N . LYS A 1 169 ? -10.887 4.390 -23.526 1.00 88.62 169 LYS A N 1
ATOM 1354 C CA . LYS A 1 169 ? -9.584 3.964 -23.016 1.00 88.62 169 LYS A CA 1
ATOM 1355 C C . LYS A 1 169 ? -9.716 2.577 -22.389 1.00 88.62 169 LYS A C 1
ATOM 1357 O O . LYS A 1 169 ? -10.388 2.440 -21.363 1.00 88.62 169 LYS A O 1
ATOM 1362 N N . THR A 1 170 ? -9.024 1.605 -22.967 1.00 91.25 170 THR A N 1
ATOM 1363 C CA . THR A 1 170 ? -8.901 0.252 -22.428 1.00 91.25 170 THR A CA 1
ATOM 1364 C C . THR A 1 170 ? -8.237 0.286 -21.059 1.00 91.25 170 THR A C 1
ATOM 1366 O O . THR A 1 170 ? -7.201 0.930 -20.860 1.00 91.25 170 THR A O 1
ATOM 1369 N N . THR A 1 171 ? -8.888 -0.347 -20.092 1.00 88.69 171 THR A N 1
ATOM 1370 C CA . THR A 1 171 ? -8.488 -0.365 -18.689 1.00 88.69 171 THR A CA 1
ATOM 1371 C C . THR A 1 171 ? -8.565 -1.806 -18.183 1.00 88.69 171 THR A C 1
ATOM 1373 O O . THR A 1 171 ? -9.623 -2.422 -18.309 1.00 88.69 171 THR A O 1
ATOM 1376 N N . PRO A 1 172 ? -7.491 -2.366 -17.606 1.00 90.06 172 PRO A N 1
ATOM 1377 C CA . PRO A 1 172 ? -7.567 -3.683 -16.990 1.00 90.06 172 PRO A CA 1
ATOM 1378 C C . PRO A 1 172 ? -8.461 -3.622 -15.744 1.00 90.06 172 PRO A C 1
ATOM 1380 O O . PRO A 1 172 ? -8.431 -2.638 -14.995 1.00 90.06 172 PRO A O 1
ATOM 1383 N N . ILE A 1 173 ? -9.297 -4.646 -15.549 1.00 87.62 173 ILE A N 1
ATOM 1384 C CA . ILE A 1 173 ? -10.370 -4.646 -14.533 1.00 87.62 173 ILE A CA 1
ATOM 1385 C C . ILE A 1 173 ? -9.810 -4.444 -13.114 1.00 87.62 173 ILE A C 1
ATOM 1387 O O . ILE A 1 173 ? -10.418 -3.761 -12.292 1.00 87.62 173 ILE A O 1
ATOM 1391 N N . ASP A 1 174 ? -8.619 -4.978 -12.846 1.00 85.62 174 ASP A N 1
ATOM 1392 C CA . ASP A 1 174 ? -7.901 -4.870 -11.570 1.00 85.62 174 ASP A CA 1
ATOM 1393 C C . ASP A 1 174 ? -7.500 -3.435 -11.184 1.00 85.62 174 ASP A C 1
ATOM 1395 O O . ASP A 1 174 ? -7.203 -3.152 -10.023 1.00 85.62 174 ASP A O 1
ATOM 1399 N N . SER A 1 175 ? -7.498 -2.524 -12.151 1.00 84.62 175 SER A N 1
ATOM 1400 C CA . SER A 1 175 ? -7.062 -1.142 -11.984 1.00 84.62 175 SER A CA 1
ATOM 1401 C C . SER A 1 175 ? -8.211 -0.142 -11.858 1.00 84.62 175 SER A C 1
ATOM 1403 O O . SER A 1 175 ? -7.971 1.068 -11.791 1.00 84.62 175 SER A O 1
ATOM 1405 N N . ILE A 1 176 ? -9.449 -0.637 -11.848 1.00 87.75 176 ILE A N 1
ATOM 1406 C CA . ILE A 1 176 ? -10.651 0.163 -11.632 1.00 87.75 176 ILE A CA 1
ATOM 1407 C C . ILE A 1 176 ? -10.829 0.388 -10.132 1.00 87.75 176 ILE A C 1
ATOM 1409 O O . ILE A 1 176 ? -10.837 -0.550 -9.335 1.00 87.75 176 ILE A O 1
ATOM 1413 N N . SER A 1 177 ? -10.985 1.651 -9.749 1.00 86.00 177 SER A N 1
ATOM 1414 C CA . SER A 1 177 ? -11.159 2.043 -8.352 1.00 86.00 177 SER A CA 1
ATOM 1415 C C . SER A 1 177 ? -12.637 2.125 -7.995 1.00 86.00 177 SER A C 1
ATOM 1417 O O . SER A 1 177 ? -13.409 2.753 -8.715 1.00 86.00 177 SER A O 1
ATOM 1419 N N . TYR A 1 178 ? -13.021 1.560 -6.852 1.00 85.94 178 TYR A N 1
ATOM 1420 C CA . TYR A 1 178 ? -14.395 1.602 -6.352 1.00 85.94 178 TYR A CA 1
ATOM 1421 C C . TYR A 1 178 ? -14.535 2.656 -5.256 1.00 85.94 178 TYR A C 1
ATOM 1423 O O . TYR A 1 178 ? -13.833 2.619 -4.245 1.00 85.94 178 TYR A O 1
ATOM 1431 N N . VAL A 1 179 ? -15.474 3.576 -5.444 1.00 80.25 179 VAL A N 1
ATOM 1432 C CA . VAL A 1 179 ? -15.865 4.602 -4.481 1.00 80.25 179 VAL A CA 1
ATOM 1433 C C . VAL A 1 179 ? -17.259 4.250 -3.992 1.00 80.25 179 VAL A C 1
ATOM 1435 O O . VAL A 1 179 ? -18.232 4.327 -4.738 1.00 80.25 179 VAL A O 1
ATOM 1438 N N . LYS A 1 180 ? -17.381 3.840 -2.733 1.00 74.06 180 LYS A N 1
ATOM 1439 C CA . LYS A 1 180 ? -18.703 3.737 -2.119 1.00 74.06 180 LYS A CA 1
ATOM 1440 C C . LYS A 1 180 ? -19.166 5.144 -1.782 1.00 74.06 180 LYS A C 1
ATOM 1442 O O . LYS A 1 180 ? -18.475 5.856 -1.057 1.00 74.06 180 LYS A O 1
ATOM 1447 N N . ASN A 1 181 ? -20.341 5.514 -2.279 1.00 63.84 181 ASN A N 1
ATOM 1448 C CA . ASN A 1 181 ? -21.102 6.569 -1.639 1.00 63.84 181 ASN A CA 1
ATOM 1449 C C . ASN A 1 181 ? -21.475 5.993 -0.277 1.00 63.84 181 ASN A C 1
ATOM 1451 O O . ASN A 1 181 ? -22.339 5.124 -0.202 1.00 63.84 181 ASN A O 1
ATOM 1455 N N . ASN A 1 182 ? -20.764 6.378 0.784 1.00 52.81 182 ASN A N 1
ATOM 1456 C CA . ASN A 1 182 ? -21.341 6.198 2.104 1.00 52.81 182 ASN A CA 1
ATOM 1457 C C . ASN A 1 182 ? -22.602 7.060 2.079 1.00 52.81 182 ASN A C 1
ATOM 1459 O O . ASN A 1 182 ? -22.455 8.274 1.911 1.00 52.81 182 ASN A O 1
ATOM 1463 N N . PRO A 1 183 ? -23.815 6.483 2.174 1.00 50.41 183 PRO A N 1
ATOM 1464 C CA . PRO A 1 183 ? -24.955 7.306 2.518 1.00 50.41 183 PRO A CA 1
ATOM 1465 C C . PRO A 1 183 ? -24.545 8.031 3.796 1.00 50.41 183 PRO A C 1
ATOM 1467 O O . PRO A 1 183 ? -24.072 7.411 4.753 1.00 50.41 183 PRO A O 1
ATOM 1470 N N . GLU A 1 184 ? -24.583 9.355 3.752 1.00 51.31 184 GLU A N 1
ATOM 1471 C CA . GLU A 1 184 ? -24.361 10.174 4.926 1.00 51.31 184 GLU A CA 1
ATOM 1472 C C . GLU A 1 184 ? -25.243 9.612 6.055 1.00 51.31 184 GLU A C 1
ATOM 1474 O O . GLU A 1 184 ? -26.465 9.589 5.923 1.00 51.31 184 GLU A O 1
ATOM 1479 N N . GLY A 1 185 ? -24.636 9.104 7.138 1.00 49.00 185 GLY A N 1
ATOM 1480 C CA . GLY A 1 185 ? -25.362 8.910 8.397 1.00 49.00 185 GLY A CA 1
ATOM 1481 C C . GLY A 1 185 ? -25.440 7.531 9.059 1.00 49.00 185 GLY A C 1
ATOM 1482 O O . GLY A 1 185 ? -26.224 7.421 9.992 1.00 49.00 185 GLY A O 1
ATOM 1483 N N . GLU A 1 186 ? -24.645 6.511 8.716 1.00 45.94 186 GLU A N 1
ATOM 1484 C CA . GLU A 1 186 ? -24.544 5.297 9.567 1.00 45.94 186 GLU A CA 1
ATOM 1485 C C . GLU A 1 186 ? -23.092 4.864 9.824 1.00 45.94 186 GLU A C 1
ATOM 1487 O O . GLU A 1 186 ? -22.645 3.758 9.539 1.00 45.94 186 GLU A O 1
ATOM 1492 N N . GLY A 1 187 ? -22.324 5.784 10.390 1.00 46.97 187 GLY A N 1
ATOM 1493 C CA . GLY A 1 187 ? -21.014 5.545 10.980 1.00 46.97 187 GLY A CA 1
ATOM 1494 C C . GLY A 1 187 ? -20.686 6.763 11.823 1.00 46.97 187 GLY A C 1
ATOM 1495 O O . GLY A 1 187 ? -21.003 7.874 11.409 1.00 46.97 187 GLY A O 1
ATOM 1496 N N . SER A 1 188 ? -20.152 6.567 13.028 1.00 51.75 188 SER A N 1
ATOM 1497 C CA . SER A 1 188 ? -19.809 7.624 13.991 1.00 51.75 188 SER A CA 1
ATOM 1498 C C . SER A 1 188 ? -19.366 8.935 13.314 1.00 51.75 188 SER A C 1
ATOM 1500 O O . SER A 1 188 ? -18.523 8.868 12.423 1.00 51.75 188 SER A O 1
ATOM 1502 N N . ASN A 1 189 ? -19.854 10.103 13.765 1.00 59.50 189 ASN A N 1
ATOM 1503 C CA . ASN A 1 189 ? -19.486 11.471 13.312 1.00 59.50 189 ASN A CA 1
ATOM 1504 C C . ASN A 1 189 ? -17.977 11.826 13.445 1.00 59.50 189 ASN A C 1
ATOM 1506 O O . ASN A 1 189 ? -17.587 12.991 13.514 1.00 59.50 189 ASN A O 1
ATOM 1510 N N . ILE A 1 190 ? -17.110 10.826 13.552 1.00 70.12 190 ILE A N 1
ATOM 1511 C CA . ILE A 1 190 ? -15.676 10.925 13.736 1.00 70.12 190 ILE A CA 1
ATOM 1512 C C . ILE A 1 190 ? -15.031 11.051 12.356 1.00 70.12 190 ILE A C 1
ATOM 1514 O O . ILE A 1 190 ? -14.927 10.086 11.601 1.00 70.12 190 ILE A O 1
ATOM 1518 N N . VAL A 1 191 ? -14.577 12.261 12.041 1.00 78.75 191 VAL A N 1
ATOM 1519 C CA . VAL A 1 191 ? -13.803 12.548 10.830 1.00 78.75 191 VAL A CA 1
ATOM 1520 C C . VAL A 1 191 ? -12.320 12.321 11.121 1.00 78.75 191 VAL A C 1
ATOM 1522 O O . VAL A 1 191 ? -11.744 12.989 11.983 1.00 78.75 191 VAL A O 1
ATOM 1525 N N . ILE A 1 192 ? -11.696 11.399 10.387 1.00 83.25 192 ILE A N 1
ATOM 1526 C CA . ILE A 1 192 ? -10.250 11.161 10.458 1.00 83.25 192 ILE A CA 1
ATOM 1527 C C . ILE A 1 192 ? -9.529 12.287 9.716 1.00 83.25 192 ILE A C 1
ATOM 1529 O O . ILE A 1 192 ? -9.837 12.594 8.565 1.00 83.25 192 ILE A O 1
ATOM 1533 N N . LYS A 1 193 ? -8.540 12.897 10.365 1.00 83.88 193 LYS A N 1
ATOM 1534 C CA . LYS A 1 193 ? -7.642 13.872 9.742 1.00 83.88 193 LYS A CA 1
ATOM 1535 C C . LYS A 1 193 ? -6.527 13.146 9.001 1.00 83.88 193 LYS A C 1
ATOM 1537 O O . LYS A 1 193 ? -5.840 12.337 9.618 1.00 83.88 193 LYS A O 1
ATOM 1542 N N . GLY A 1 194 ? -6.322 13.491 7.731 1.00 81.69 194 GLY A N 1
ATOM 1543 C CA . GLY A 1 194 ? -5.294 12.909 6.861 1.00 81.69 194 GLY A CA 1
ATOM 1544 C C . GLY A 1 194 ? -5.875 11.960 5.810 1.00 81.69 194 GLY A C 1
ATOM 1545 O O . GLY A 1 194 ? -7.069 11.685 5.813 1.00 81.69 194 GLY A O 1
ATOM 1546 N N . SER A 1 195 ? -5.032 11.488 4.889 1.00 82.06 195 SER A N 1
ATOM 1547 C CA . SER A 1 195 ? -5.399 10.464 3.901 1.00 82.06 195 SER A CA 1
ATOM 1548 C C . SER A 1 195 ? -4.526 9.239 4.125 1.00 82.06 195 SER A C 1
ATOM 1550 O O . SER A 1 195 ? -3.299 9.324 4.018 1.00 82.06 195 SER A O 1
ATOM 1552 N N . PHE A 1 196 ? -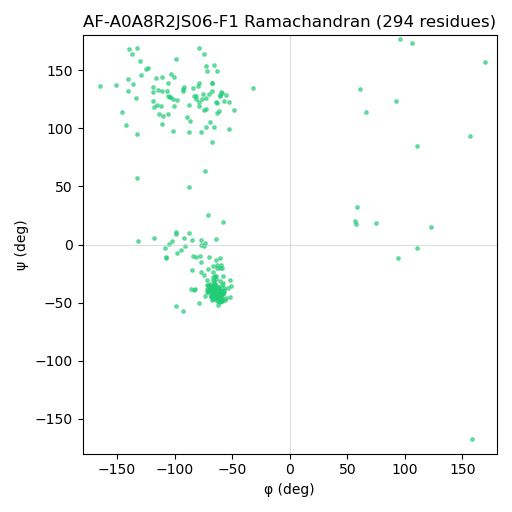5.150 8.108 4.455 1.00 86.62 196 PHE A N 1
ATOM 1553 C CA . PHE A 1 196 ? -4.442 6.862 4.728 1.00 86.62 196 PHE A CA 1
ATOM 1554 C C . PHE A 1 196 ? -5.092 5.691 3.988 1.00 86.62 196 PHE A C 1
ATOM 1556 O O . PHE A 1 196 ? -6.168 5.787 3.413 1.00 86.62 196 PHE A O 1
ATOM 1563 N N . SER A 1 197 ? -4.423 4.538 3.971 1.00 84.88 197 SER A N 1
ATOM 1564 C CA . SER A 1 197 ? -5.053 3.325 3.436 1.00 84.88 197 SER A CA 1
ATOM 1565 C C . SER A 1 197 ? -6.267 2.934 4.285 1.00 84.88 197 SER A C 1
ATOM 1567 O O . SER A 1 197 ? -6.220 3.078 5.509 1.00 84.88 197 SER A O 1
ATOM 1569 N N . THR A 1 198 ? -7.275 2.311 3.677 1.00 84.31 198 THR A N 1
ATOM 1570 C CA . THR A 1 198 ? -8.543 1.930 4.328 1.00 84.31 198 THR A CA 1
ATOM 1571 C C . THR A 1 198 ? -8.355 1.154 5.638 1.00 84.31 198 THR A C 1
ATOM 1573 O O . THR A 1 198 ? -9.093 1.352 6.596 1.00 84.31 198 THR A O 1
ATOM 1576 N N . LYS A 1 199 ? -7.327 0.297 5.724 1.00 87.56 199 LYS A N 1
ATOM 1577 C CA . LYS A 1 199 ? -6.992 -0.461 6.943 1.00 87.56 199 LYS A CA 1
ATOM 1578 C C . LYS A 1 199 ? -6.523 0.442 8.093 1.00 87.56 199 LYS A C 1
ATOM 1580 O O . LYS A 1 199 ? -6.910 0.224 9.235 1.00 87.56 199 LYS A O 1
ATOM 1585 N N . ILE A 1 200 ? -5.689 1.440 7.800 1.00 91.69 200 ILE A N 1
ATOM 1586 C CA . ILE A 1 200 ? -5.172 2.398 8.793 1.00 91.69 200 ILE A CA 1
ATOM 1587 C C . ILE A 1 200 ? -6.276 3.356 9.236 1.00 91.69 200 ILE A C 1
ATOM 1589 O O . ILE A 1 200 ? -6.402 3.629 10.430 1.00 91.69 200 ILE A O 1
ATOM 1593 N N . GLU A 1 201 ? -7.096 3.817 8.290 1.00 88.75 201 GLU A N 1
ATOM 1594 C CA . GLU A 1 201 ? -8.259 4.658 8.580 1.00 88.75 201 GLU A CA 1
ATOM 1595 C C . GLU A 1 201 ? -9.238 3.920 9.491 1.00 88.75 201 GLU A C 1
ATOM 1597 O O . GLU A 1 201 ? -9.586 4.419 10.556 1.00 88.75 201 GLU A O 1
ATOM 1602 N N . TYR A 1 202 ? -9.588 2.680 9.154 1.00 89.31 202 TYR A N 1
ATOM 1603 C CA . TYR A 1 202 ? -10.498 1.880 9.968 1.00 89.31 202 TYR A CA 1
ATOM 1604 C C . TYR A 1 202 ? -9.982 1.652 11.397 1.00 89.31 202 TYR A C 1
ATOM 1606 O O . TYR A 1 202 ? -10.732 1.808 12.360 1.00 89.31 202 TYR A O 1
ATOM 1614 N N . VAL A 1 203 ? -8.694 1.317 11.562 1.00 91.69 203 VAL A N 1
ATOM 1615 C CA . VAL A 1 203 ? -8.095 1.156 12.900 1.00 91.69 203 VAL A CA 1
ATOM 1616 C C . VAL A 1 203 ? -8.125 2.477 13.668 1.00 91.69 203 VAL A C 1
ATOM 1618 O O . VAL A 1 203 ? -8.529 2.488 14.827 1.00 91.69 203 VAL A O 1
ATOM 1621 N N . THR A 1 204 ? -7.753 3.590 13.032 1.00 91.81 204 THR A N 1
ATOM 1622 C CA . THR A 1 204 ? -7.777 4.925 13.654 1.00 91.81 204 THR A CA 1
ATOM 1623 C C . THR A 1 204 ? -9.188 5.307 14.101 1.00 91.81 204 THR A C 1
ATOM 1625 O O . THR A 1 204 ? -9.373 5.688 15.256 1.00 91.81 204 THR A O 1
ATOM 1628 N N . LEU A 1 205 ? -10.191 5.121 13.239 1.00 90.50 205 LEU A N 1
ATOM 1629 C CA . LEU A 1 205 ? -11.599 5.348 13.568 1.00 90.50 205 LEU A CA 1
ATOM 1630 C C . LEU A 1 205 ? -12.016 4.513 14.775 1.00 90.50 205 LEU A C 1
ATOM 1632 O O . LEU A 1 205 ? -12.578 5.042 15.733 1.00 90.50 205 LEU A O 1
ATOM 1636 N N . LYS A 1 206 ? -11.672 3.220 14.779 1.00 90.81 206 LYS A N 1
ATOM 1637 C CA . LYS A 1 206 ? -12.061 2.337 15.876 1.00 90.81 206 LYS A CA 1
ATOM 1638 C C . LYS A 1 206 ? -11.404 2.715 17.202 1.00 90.81 206 LYS A C 1
ATOM 1640 O O . LYS A 1 206 ? -12.025 2.577 18.254 1.00 90.81 206 LYS A O 1
ATOM 1645 N N . LEU A 1 207 ? -10.168 3.209 17.168 1.00 91.69 207 LEU A N 1
ATOM 1646 C CA . LEU A 1 207 ? -9.492 3.737 18.353 1.00 91.69 207 LEU A CA 1
ATOM 1647 C C . LEU A 1 207 ? -10.185 4.994 18.877 1.00 91.69 207 LEU A C 1
ATOM 1649 O O . LEU A 1 207 ? -10.408 5.092 20.080 1.00 91.69 207 LEU A O 1
ATOM 1653 N N . MET A 1 208 ? -10.571 5.920 17.998 1.00 89.94 208 MET A N 1
ATOM 1654 C CA . MET A 1 208 ? -11.312 7.126 18.385 1.00 89.94 208 MET A CA 1
ATOM 1655 C C . MET A 1 208 ? -12.668 6.783 19.008 1.00 89.94 208 MET A C 1
ATOM 1657 O O . MET A 1 208 ? -13.020 7.348 20.042 1.00 89.94 208 MET A O 1
ATOM 1661 N N . GLU A 1 209 ? -13.393 5.810 18.446 1.00 89.81 209 GLU A N 1
ATOM 1662 C CA . GLU A 1 209 ? -14.630 5.296 19.045 1.00 89.81 209 GLU A CA 1
ATOM 1663 C C . GLU A 1 209 ? -14.387 4.736 20.454 1.00 89.81 209 GLU A C 1
ATOM 1665 O O . GLU A 1 209 ? -15.105 5.087 21.389 1.00 89.81 209 GLU A O 1
ATOM 1670 N N . LEU A 1 210 ? -13.363 3.896 20.634 1.00 89.56 210 LEU A N 1
ATOM 1671 C CA . LEU A 1 210 ? -13.049 3.307 21.939 1.00 89.56 210 LEU A CA 1
ATOM 1672 C C . LEU A 1 210 ? -12.651 4.369 22.971 1.00 89.56 210 LEU A C 1
ATOM 1674 O O . LEU A 1 210 ? -13.114 4.306 24.106 1.00 89.56 210 LEU A O 1
ATOM 1678 N N . ILE A 1 211 ? -11.845 5.356 22.575 1.00 88.88 211 ILE A N 1
ATOM 1679 C CA . ILE A 1 211 ? -11.433 6.471 23.441 1.00 88.88 211 ILE A CA 1
ATOM 1680 C C . ILE A 1 211 ? -12.641 7.342 23.817 1.00 88.88 211 ILE A C 1
ATOM 1682 O O . ILE A 1 211 ? -12.709 7.839 24.939 1.00 88.88 211 ILE A O 1
ATOM 1686 N N . SER A 1 212 ? -13.617 7.500 22.913 1.00 88.06 212 SER A N 1
ATOM 1687 C CA . SER A 1 212 ? -14.856 8.232 23.211 1.00 88.06 212 SER A CA 1
ATOM 1688 C C . SER A 1 212 ? -15.734 7.524 24.250 1.00 88.06 212 SER A C 1
ATOM 1690 O O . SER A 1 212 ? -16.432 8.186 25.013 1.00 88.06 212 SER A O 1
ATOM 1692 N N . GLN A 1 213 ? -15.681 6.188 24.300 1.00 87.56 213 GLN A N 1
ATOM 1693 C CA . GLN A 1 213 ? -16.420 5.374 25.269 1.00 87.56 213 GLN A CA 1
ATOM 1694 C C . GLN A 1 213 ? -15.690 5.272 26.615 1.00 87.56 213 GLN A C 1
ATOM 1696 O O . GLN A 1 213 ? -16.331 5.304 27.664 1.00 87.56 213 GLN A O 1
ATOM 1701 N N . ASP A 1 214 ? -14.362 5.144 26.593 1.00 87.50 214 ASP A N 1
ATOM 1702 C CA . ASP A 1 214 ? -13.509 5.059 27.779 1.00 87.50 214 ASP A CA 1
ATOM 1703 C C . ASP A 1 214 ? -12.185 5.816 27.543 1.00 87.50 214 ASP A C 1
ATOM 1705 O O . ASP A 1 214 ? -11.281 5.288 26.887 1.00 87.50 214 ASP A O 1
ATOM 1709 N N . PRO A 1 215 ? -12.020 7.032 28.105 1.00 86.00 215 PRO A N 1
ATOM 1710 C CA . PRO A 1 215 ? -10.808 7.837 27.929 1.00 86.00 215 PRO A CA 1
ATOM 1711 C C . PRO A 1 215 ? -9.523 7.181 28.448 1.00 86.00 215 PRO A C 1
ATOM 1713 O O . PRO A 1 215 ? -8.429 7.576 28.045 1.00 86.00 215 PRO A O 1
ATOM 1716 N N . ASN A 1 216 ? -9.636 6.194 29.342 1.00 83.31 216 ASN A N 1
ATOM 1717 C CA . ASN A 1 216 ? -8.494 5.481 29.913 1.00 83.31 216 ASN A CA 1
ATOM 1718 C C . ASN A 1 216 ? -8.233 4.136 29.220 1.00 83.31 216 ASN A C 1
ATOM 1720 O O . ASN A 1 216 ? -7.399 3.357 29.696 1.00 83.31 216 ASN A O 1
ATOM 1724 N N . VAL A 1 217 ? -8.920 3.852 28.106 1.00 85.81 217 VAL A N 1
ATOM 1725 C CA . VAL A 1 217 ? -8.736 2.614 27.349 1.00 85.81 217 VAL A CA 1
ATOM 1726 C C . VAL A 1 217 ? -7.288 2.479 26.884 1.00 85.81 217 VAL A C 1
ATOM 1728 O O . VAL A 1 217 ? -6.696 3.378 26.285 1.00 85.81 217 VAL A O 1
ATOM 1731 N N . LYS A 1 218 ? -6.705 1.311 27.143 1.00 86.06 218 LYS A N 1
ATOM 1732 C CA . LYS A 1 218 ? -5.368 0.952 26.675 1.00 86.06 218 LYS A CA 1
ATOM 1733 C C . LYS A 1 218 ? -5.499 -0.147 25.636 1.00 86.06 218 LYS A C 1
ATOM 1735 O O . LYS A 1 218 ? -6.012 -1.230 25.921 1.00 86.06 218 LYS A O 1
ATOM 1740 N N . VAL A 1 219 ? -5.032 0.148 24.428 1.00 88.12 219 VAL A N 1
ATOM 1741 C CA . VAL A 1 219 ? -5.129 -0.746 23.273 1.00 88.12 219 VAL A CA 1
ATOM 1742 C C . VAL A 1 219 ? -3.735 -1.188 22.855 1.00 88.12 219 VAL A C 1
ATOM 1744 O O . VAL A 1 219 ? -2.829 -0.364 22.731 1.00 88.12 219 VAL A O 1
ATOM 1747 N N . LEU A 1 220 ? -3.564 -2.489 22.625 1.00 88.31 220 LEU A N 1
ATOM 1748 C CA . LEU A 1 220 ? -2.335 -3.060 22.089 1.00 88.31 220 LEU A CA 1
ATOM 1749 C C . LEU A 1 220 ? -2.548 -3.462 20.630 1.00 88.31 220 LEU A C 1
ATOM 1751 O O . LEU A 1 220 ? -3.502 -4.168 20.308 1.00 88.31 220 LEU A O 1
ATOM 1755 N N . ILE A 1 221 ? -1.663 -3.007 19.747 1.00 89.25 221 ILE A N 1
ATOM 1756 C CA . ILE A 1 221 ? -1.762 -3.256 18.307 1.00 89.25 221 ILE A CA 1
ATOM 1757 C C . ILE A 1 221 ? -0.533 -4.038 17.864 1.00 89.25 221 ILE A C 1
ATOM 1759 O O . ILE A 1 221 ? 0.597 -3.589 18.064 1.00 89.25 221 ILE A O 1
ATOM 1763 N N . PHE A 1 222 ? -0.759 -5.198 17.256 1.00 86.19 222 PHE A N 1
ATOM 1764 C CA . PHE A 1 222 ? 0.289 -6.054 16.716 1.00 86.19 222 PHE A CA 1
ATOM 1765 C C . PHE A 1 222 ? 0.326 -5.979 15.192 1.00 86.19 222 PHE A C 1
ATOM 1767 O O . PHE A 1 222 ? -0.706 -5.986 14.515 1.00 86.19 222 PHE A O 1
ATOM 1774 N N . SER A 1 223 ? 1.547 -5.942 14.669 1.00 87.12 223 SER A N 1
ATOM 1775 C CA . SER A 1 223 ? 1.853 -5.987 13.246 1.00 87.12 223 SER A CA 1
ATOM 1776 C C . SER A 1 223 ? 3.227 -6.626 13.064 1.00 87.12 223 SER A C 1
ATOM 1778 O O . SER A 1 223 ? 4.170 -6.302 13.787 1.00 87.12 223 SER A O 1
ATOM 1780 N N . ASN A 1 224 ? 3.341 -7.506 12.077 1.00 83.50 224 ASN A N 1
ATOM 1781 C CA . ASN A 1 224 ? 4.597 -8.073 11.596 1.00 83.50 224 ASN A CA 1
ATOM 1782 C C . ASN A 1 224 ? 5.358 -7.089 10.691 1.00 83.50 224 ASN A C 1
ATOM 1784 O O . ASN A 1 224 ? 6.509 -7.334 10.332 1.00 83.50 224 ASN A O 1
ATOM 1788 N N . TRP A 1 225 ? 4.726 -5.977 10.306 1.00 85.25 225 TRP A N 1
ATOM 1789 C CA . TRP A 1 225 ? 5.289 -4.976 9.409 1.00 85.25 225 TRP A CA 1
ATOM 1790 C C . TRP A 1 225 ? 5.574 -3.673 10.154 1.00 85.25 225 TRP A C 1
ATOM 1792 O O . TRP A 1 225 ? 4.682 -2.844 10.357 1.00 85.25 225 TRP A O 1
ATOM 1802 N N . ASP A 1 226 ? 6.851 -3.425 10.457 1.00 85.00 226 ASP A N 1
ATOM 1803 C CA . ASP A 1 226 ? 7.306 -2.179 11.095 1.00 85.00 226 ASP A CA 1
ATOM 1804 C C . ASP A 1 226 ? 6.850 -0.929 10.330 1.00 85.00 226 ASP A C 1
ATOM 1806 O O . ASP A 1 226 ? 6.486 0.084 10.924 1.00 85.00 226 ASP A O 1
ATOM 1810 N N . LYS A 1 227 ? 6.849 -0.993 8.991 1.00 88.19 227 LYS A N 1
ATOM 1811 C CA . LYS A 1 227 ? 6.377 0.104 8.133 1.00 88.19 227 LYS A CA 1
ATOM 1812 C C . LYS A 1 227 ? 4.906 0.429 8.384 1.00 88.19 227 LYS A C 1
ATOM 1814 O O . LYS A 1 227 ? 4.563 1.602 8.447 1.00 88.19 227 LYS A O 1
ATOM 1819 N N . ALA A 1 228 ? 4.068 -0.589 8.570 1.00 88.31 228 ALA A N 1
ATOM 1820 C CA . ALA A 1 228 ? 2.648 -0.401 8.832 1.00 88.31 228 ALA A CA 1
ATOM 1821 C C . ALA A 1 228 ? 2.411 0.247 10.207 1.00 88.31 228 ALA A C 1
ATOM 1823 O O . ALA A 1 228 ? 1.555 1.118 10.320 1.00 88.31 228 ALA A O 1
ATOM 1824 N N . LEU A 1 229 ? 3.222 -0.096 11.218 1.00 89.94 229 LEU A N 1
ATOM 1825 C CA . LEU A 1 229 ? 3.179 0.564 12.530 1.00 89.94 229 LEU A CA 1
ATOM 1826 C C . LEU A 1 229 ? 3.625 2.026 12.467 1.00 89.94 229 LEU A C 1
ATOM 1828 O O . LEU A 1 229 ? 3.042 2.859 13.151 1.00 89.94 229 LEU A O 1
ATOM 1832 N N . ASN A 1 230 ? 4.636 2.354 11.656 1.00 91.19 230 ASN A N 1
ATOM 1833 C CA . ASN A 1 230 ? 5.052 3.749 11.486 1.00 91.19 230 ASN A CA 1
ATOM 1834 C C . ASN A 1 230 ? 3.957 4.572 10.781 1.00 91.19 230 ASN A C 1
ATOM 1836 O O . ASN A 1 230 ? 3.640 5.655 11.255 1.00 91.19 230 ASN A O 1
ATOM 1840 N N . LEU A 1 231 ? 3.335 4.034 9.722 1.00 92.38 231 LEU A N 1
ATOM 1841 C CA . LEU A 1 231 ? 2.209 4.686 9.033 1.00 92.38 231 LEU A CA 1
ATOM 1842 C C . LEU A 1 231 ? 0.996 4.869 9.951 1.00 92.38 231 LEU A C 1
ATOM 1844 O O . LEU A 1 231 ? 0.348 5.911 9.922 1.00 92.38 231 LEU A O 1
ATOM 1848 N N . LEU A 1 232 ? 0.699 3.871 10.788 1.00 93.56 232 LEU A N 1
ATOM 1849 C CA . LEU A 1 232 ? -0.330 4.009 11.812 1.00 93.56 232 LEU A CA 1
ATOM 1850 C C . LEU A 1 232 ? 0.048 5.106 12.811 1.00 93.56 232 LEU A C 1
ATOM 1852 O O . LEU A 1 232 ? -0.792 5.929 13.137 1.00 93.56 232 LEU A O 1
ATOM 1856 N N . GLY A 1 233 ? 1.305 5.158 13.255 1.00 91.94 233 GLY A N 1
ATOM 1857 C CA . GLY A 1 233 ? 1.802 6.216 14.135 1.00 91.94 233 GLY A CA 1
ATOM 1858 C C . GLY A 1 233 ? 1.578 7.619 13.565 1.00 91.94 233 GLY A C 1
ATOM 1859 O O . GLY A 1 233 ? 1.037 8.472 14.259 1.00 91.94 233 GLY A O 1
ATOM 1860 N N . GLU A 1 234 ? 1.888 7.831 12.284 1.00 93.31 234 GLU A N 1
ATOM 1861 C CA . GLU A 1 234 ? 1.620 9.100 11.591 1.00 93.31 234 GLU A CA 1
ATOM 1862 C C . GLU A 1 234 ? 0.124 9.454 11.587 1.00 93.31 234 GLU A C 1
ATOM 1864 O O . GLU A 1 234 ? -0.242 10.605 11.835 1.00 93.31 234 GLU A O 1
ATOM 1869 N N . ALA A 1 235 ? -0.748 8.467 11.358 1.00 92.88 235 ALA A N 1
ATOM 1870 C CA . ALA A 1 235 ? -2.194 8.663 11.430 1.00 92.88 235 ALA A CA 1
ATOM 1871 C C . ALA A 1 235 ? -2.660 9.030 12.844 1.00 92.88 235 ALA A C 1
ATOM 1873 O O . ALA A 1 235 ? -3.462 9.950 13.009 1.00 92.88 235 ALA 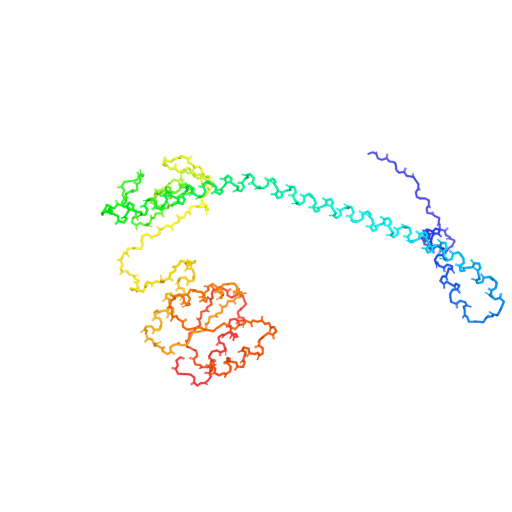A O 1
ATOM 1874 N N . LEU A 1 236 ? -2.129 8.368 13.872 1.00 93.56 236 LEU A N 1
ATOM 1875 C CA . LEU A 1 236 ? -2.454 8.657 15.269 1.00 93.56 236 LEU A CA 1
ATOM 1876 C C . LEU A 1 236 ? -1.970 10.050 15.695 1.00 93.56 236 LEU A C 1
ATOM 1878 O O . LEU A 1 236 ? -2.724 10.765 16.356 1.00 93.56 236 LEU A O 1
ATOM 1882 N N . ASP A 1 237 ? -0.777 10.471 15.265 1.00 92.81 237 ASP A N 1
ATOM 1883 C CA . ASP A 1 237 ? -0.244 11.816 15.523 1.00 92.81 237 ASP A CA 1
ATOM 1884 C C . ASP A 1 237 ? -1.163 12.901 14.935 1.00 92.81 237 ASP A C 1
ATOM 1886 O O . ASP A 1 237 ? -1.556 13.837 15.637 1.00 92.81 237 ASP A O 1
ATOM 1890 N N . GLN A 1 238 ? -1.586 12.748 13.673 1.00 91.62 238 GLN A N 1
ATOM 1891 C CA . GLN A 1 238 ? -2.499 13.697 13.013 1.00 91.62 238 GLN A CA 1
ATOM 1892 C C . GLN A 1 238 ? -3.885 13.758 13.671 1.00 91.62 238 GLN A C 1
ATOM 1894 O O . GLN A 1 238 ? -4.556 14.793 13.636 1.00 91.62 238 GLN A O 1
ATOM 1899 N N . ASN A 1 239 ? -4.295 12.664 14.310 1.00 89.88 239 ASN A N 1
ATOM 1900 C CA . ASN A 1 239 ? -5.578 12.521 14.991 1.00 89.88 239 ASN A CA 1
ATOM 1901 C C . ASN A 1 239 ? -5.486 12.742 16.511 1.00 89.88 239 ASN A C 1
ATOM 1903 O O . ASN A 1 239 ? -6.463 12.519 17.220 1.00 89.88 239 ASN A O 1
ATOM 1907 N N . SER A 1 240 ? -4.347 13.247 17.009 1.00 90.06 240 SER A N 1
ATOM 1908 C CA . SER A 1 240 ? -4.120 13.584 18.426 1.00 90.06 240 SER A CA 1
ATOM 1909 C C . SER A 1 240 ? -4.291 12.402 19.393 1.00 90.06 240 SER A C 1
ATOM 1911 O O . SER A 1 240 ? -4.689 12.582 20.544 1.00 90.06 240 SER A O 1
ATOM 1913 N N . ILE A 1 241 ? -3.963 11.187 18.946 1.00 90.75 241 ILE A N 1
ATOM 1914 C CA . ILE A 1 241 ? -4.004 9.970 19.762 1.00 90.75 241 ILE A CA 1
ATOM 1915 C C . ILE A 1 241 ? -2.600 9.666 20.280 1.00 90.75 241 ILE A C 1
ATOM 1917 O O . ILE A 1 241 ? -1.653 9.496 19.517 1.00 90.75 241 ILE A O 1
ATOM 1921 N N . SER A 1 242 ? -2.463 9.551 21.601 1.00 90.12 242 SER A N 1
ATOM 1922 C CA . SER A 1 242 ? -1.184 9.205 22.225 1.00 90.12 242 SER A CA 1
ATOM 1923 C C . SER A 1 242 ? -0.837 7.736 21.999 1.00 90.12 242 SER A C 1
ATOM 1925 O O . SER A 1 242 ? -1.603 6.850 22.369 1.00 90.12 242 SER A O 1
ATOM 1927 N N . TYR A 1 243 ? 0.354 7.464 21.463 1.00 90.50 243 TYR A N 1
ATOM 1928 C CA . TYR A 1 243 ? 0.837 6.099 21.259 1.00 90.50 243 TYR A CA 1
ATOM 1929 C C . TYR A 1 243 ? 2.325 5.935 21.593 1.00 90.50 243 TYR A C 1
ATOM 1931 O O . TYR A 1 243 ? 3.086 6.891 21.804 1.00 90.50 243 TYR A O 1
ATOM 1939 N N . ARG A 1 244 ? 2.748 4.670 21.659 1.00 86.88 244 ARG A N 1
ATOM 1940 C CA . ARG A 1 244 ? 4.147 4.251 21.779 1.00 86.88 244 ARG A CA 1
ATOM 1941 C C . ARG A 1 244 ? 4.372 3.023 20.904 1.00 86.88 244 ARG A C 1
ATOM 1943 O O . ARG A 1 244 ? 3.607 2.069 20.983 1.00 86.88 244 ARG A O 1
ATOM 1950 N N . ILE A 1 245 ? 5.438 3.031 20.105 1.00 85.81 245 ILE A N 1
ATOM 1951 C CA . ILE A 1 245 ? 5.830 1.887 19.269 1.00 85.81 245 ILE A CA 1
ATOM 1952 C C . ILE A 1 245 ? 7.020 1.185 19.913 1.00 85.81 245 ILE A C 1
ATOM 1954 O O . ILE A 1 245 ? 8.058 1.801 20.174 1.00 85.81 245 ILE A O 1
ATOM 1958 N N . LEU A 1 246 ? 6.891 -0.122 20.122 1.00 77.62 246 LEU A N 1
ATOM 1959 C CA . LEU A 1 246 ? 8.000 -0.981 20.508 1.00 77.62 246 LEU A CA 1
ATOM 1960 C C . LEU A 1 246 ? 8.680 -1.507 19.238 1.00 77.62 246 LEU A C 1
ATOM 1962 O O . LEU A 1 246 ? 8.109 -2.323 18.526 1.00 77.62 246 LEU A O 1
ATOM 1966 N N . LYS A 1 247 ? 9.899 -1.037 18.946 1.00 71.56 247 LYS A N 1
ATOM 1967 C CA . LYS A 1 247 ? 10.694 -1.532 17.809 1.00 71.56 247 LYS A CA 1
ATOM 1968 C C . LYS A 1 247 ? 11.617 -2.670 18.249 1.00 71.56 247 LYS A C 1
ATOM 1970 O O . LYS A 1 247 ? 12.350 -2.535 19.234 1.00 71.56 247 LYS A O 1
ATOM 1975 N N . THR A 1 248 ? 11.625 -3.764 17.493 1.00 64.25 248 THR A N 1
ATOM 1976 C CA . THR A 1 248 ? 12.514 -4.914 17.716 1.00 64.25 248 THR A CA 1
ATOM 1977 C C . THR A 1 248 ? 13.916 -4.592 17.175 1.00 64.25 248 THR A C 1
ATOM 1979 O O . THR A 1 248 ? 14.064 -4.214 16.018 1.00 64.25 248 THR A O 1
ATOM 1982 N N . GLY A 1 249 ? 14.968 -4.666 18.005 1.00 63.16 249 GLY A N 1
ATOM 1983 C CA . GLY A 1 249 ? 16.348 -4.353 17.585 1.00 63.16 249 GLY A CA 1
ATOM 1984 C C . GLY A 1 249 ? 17.304 -3.982 18.728 1.00 63.16 249 GLY A C 1
ATOM 1985 O O . GLY A 1 249 ? 16.984 -4.140 19.902 1.00 63.16 249 GLY A O 1
ATOM 1986 N N . THR A 1 250 ? 18.487 -3.436 18.419 1.00 55.56 250 THR A N 1
ATOM 1987 C CA . THR A 1 250 ? 19.537 -3.087 19.413 1.00 55.56 250 THR A CA 1
ATOM 1988 C C . THR A 1 250 ? 19.092 -2.079 20.483 1.00 55.56 250 THR A C 1
ATOM 1990 O O . THR A 1 250 ? 19.665 -2.033 21.570 1.00 55.56 250 THR A O 1
ATOM 1993 N N . LYS A 1 251 ? 18.028 -1.308 20.219 1.00 56.50 251 LYS A N 1
ATOM 1994 C CA . LYS A 1 251 ? 17.408 -0.363 21.165 1.00 56.50 251 LYS A CA 1
ATOM 1995 C C . LYS A 1 251 ? 16.276 -0.971 22.011 1.00 56.50 251 LYS A C 1
ATOM 1997 O O . LYS A 1 251 ? 15.780 -0.294 22.909 1.00 56.50 251 LYS A O 1
ATOM 2002 N N . TYR A 1 252 ? 15.936 -2.248 21.804 1.00 58.66 252 TYR A N 1
ATOM 2003 C CA . TYR A 1 252 ? 14.864 -2.966 22.504 1.00 58.66 252 TYR A CA 1
ATOM 2004 C C . TYR A 1 252 ? 14.977 -2.848 24.027 1.00 58.66 252 TYR A C 1
ATOM 2006 O O . TYR A 1 252 ? 14.008 -2.507 24.687 1.00 58.66 252 TYR A O 1
ATOM 2014 N N . LYS A 1 253 ? 16.178 -3.013 24.603 1.00 54.84 253 LYS A N 1
ATOM 2015 C CA . LYS A 1 253 ? 16.384 -2.920 26.063 1.00 54.84 253 LYS A CA 1
ATOM 2016 C C . LYS A 1 253 ? 16.109 -1.529 26.651 1.00 54.84 253 LYS A C 1
ATOM 2018 O O . LYS A 1 253 ? 15.786 -1.446 27.833 1.00 54.84 253 LYS A O 1
ATOM 2023 N N . LYS A 1 254 ? 16.263 -0.455 25.865 1.00 57.62 254 LYS A N 1
ATOM 2024 C CA . LYS A 1 254 ? 15.984 0.921 26.307 1.00 57.62 254 LYS A CA 1
ATOM 2025 C C . LYS A 1 254 ? 14.479 1.180 26.266 1.00 57.62 254 LYS A C 1
ATOM 2027 O O . LYS A 1 254 ? 13.906 1.525 27.288 1.00 57.62 254 LYS A O 1
ATOM 2032 N N . THR A 1 255 ? 13.841 0.860 25.142 1.00 55.03 255 THR A N 1
ATOM 2033 C CA . THR A 1 255 ? 12.388 0.987 24.974 1.00 55.03 255 THR A CA 1
ATOM 2034 C C . THR A 1 255 ? 11.623 0.086 25.949 1.00 55.03 255 THR A C 1
ATOM 2036 O O . THR A 1 255 ? 10.644 0.517 26.537 1.00 55.03 255 THR A O 1
ATOM 2039 N N . LEU A 1 256 ? 12.106 -1.126 26.240 1.00 58.28 256 LEU A N 1
ATOM 2040 C CA . LEU A 1 256 ? 11.471 -2.022 27.212 1.00 58.28 256 LEU A CA 1
ATOM 2041 C C . LEU A 1 256 ? 11.479 -1.461 28.646 1.00 58.28 256 LEU A C 1
ATOM 2043 O O . LEU A 1 256 ? 10.585 -1.782 29.419 1.00 58.28 256 LEU A O 1
ATOM 2047 N N . LYS A 1 257 ? 12.472 -0.644 29.029 1.00 57.19 257 LYS A N 1
ATOM 2048 C CA . LYS A 1 257 ? 12.478 0.024 30.344 1.00 57.19 257 LYS A CA 1
ATOM 2049 C C . LYS A 1 257 ? 11.396 1.099 30.426 1.00 57.19 257 LYS A C 1
ATOM 2051 O O . LYS A 1 257 ? 10.728 1.177 31.449 1.00 57.19 257 LYS A O 1
ATOM 2056 N N . ASP A 1 258 ? 11.180 1.833 29.341 1.00 56.12 258 ASP A N 1
ATOM 2057 C CA . ASP A 1 258 ? 10.118 2.839 29.246 1.00 56.12 258 ASP A CA 1
ATOM 2058 C C . ASP A 1 258 ? 8.725 2.175 29.231 1.00 56.12 258 ASP A C 1
ATOM 2060 O O . ASP A 1 258 ? 7.780 2.681 29.829 1.00 56.12 258 ASP A O 1
ATOM 2064 N N . PHE A 1 259 ? 8.611 0.985 28.626 1.00 55.94 259 PHE A N 1
ATOM 2065 C CA . PHE A 1 259 ? 7.388 0.172 28.637 1.00 55.94 259 PHE A CA 1
ATOM 2066 C C . PHE A 1 259 ? 7.147 -0.578 29.955 1.00 55.94 259 PHE A C 1
ATOM 2068 O O . PHE A 1 259 ? 6.004 -0.872 30.267 1.00 55.94 259 PHE A O 1
ATOM 2075 N N . LYS A 1 260 ? 8.171 -0.863 30.772 1.00 51.81 260 LYS A N 1
ATOM 2076 C CA . LYS A 1 260 ? 7.989 -1.480 32.104 1.00 51.81 260 LYS A CA 1
ATOM 2077 C C . LYS A 1 260 ? 7.257 -0.575 33.103 1.00 51.81 260 LYS A C 1
ATOM 2079 O O . LYS A 1 260 ? 6.752 -1.090 34.093 1.00 51.81 260 LYS A O 1
ATOM 2084 N N . GLY A 1 261 ? 7.198 0.735 32.850 1.00 46.31 261 GLY A N 1
ATOM 2085 C CA . GLY A 1 261 ? 6.349 1.677 33.592 1.00 46.31 261 GLY A CA 1
ATOM 2086 C C . GLY A 1 261 ? 4.902 1.746 33.084 1.00 46.31 261 GLY A C 1
ATOM 2087 O O . GLY A 1 261 ? 4.055 2.350 33.732 1.00 46.31 261 GLY A O 1
ATOM 2088 N N . LEU A 1 262 ? 4.608 1.126 31.938 1.00 50.97 262 LEU A N 1
ATOM 2089 C CA . LEU A 1 262 ? 3.266 0.946 31.399 1.00 50.97 262 LEU A CA 1
ATOM 2090 C C . LEU A 1 262 ? 2.860 -0.491 31.717 1.00 50.97 262 LEU A C 1
ATOM 2092 O O . LEU A 1 262 ? 3.265 -1.421 31.025 1.00 50.97 262 LEU A O 1
ATOM 2096 N N . ASN A 1 263 ? 2.097 -0.692 32.787 1.00 52.97 263 ASN A N 1
ATOM 2097 C CA . ASN A 1 263 ? 1.538 -1.999 33.116 1.00 52.97 263 ASN A CA 1
ATOM 2098 C C . ASN A 1 263 ? 0.784 -2.565 31.894 1.00 52.97 263 ASN A C 1
ATOM 2100 O O . ASN A 1 263 ? -0.362 -2.203 31.635 1.00 52.97 263 ASN A O 1
ATOM 2104 N N . LEU A 1 264 ? 1.417 -3.472 31.138 1.00 57.78 264 LEU A N 1
ATOM 2105 C CA . LEU A 1 264 ? 0.800 -4.202 30.016 1.00 57.78 264 LEU A CA 1
ATOM 2106 C C . LEU A 1 264 ? -0.404 -5.046 30.477 1.00 57.78 264 LEU A C 1
ATOM 2108 O O . LEU A 1 264 ? -1.188 -5.513 29.661 1.00 57.78 264 LEU A O 1
ATOM 2112 N N . THR A 1 265 ? -0.560 -5.197 31.793 1.00 55.50 265 THR A N 1
ATOM 2113 C CA . THR A 1 265 ? -1.692 -5.807 32.490 1.00 55.50 265 THR A CA 1
ATOM 2114 C C . THR A 1 265 ? -2.922 -4.901 32.586 1.00 55.50 265 THR A C 1
ATOM 2116 O O . THR A 1 265 ? -3.914 -5.310 33.174 1.00 55.50 265 THR A O 1
ATOM 2119 N N . GLU A 1 266 ? -2.882 -3.675 32.068 1.00 61.34 266 GLU A N 1
ATOM 2120 C CA . GLU A 1 266 ? -4.037 -2.763 32.037 1.00 61.34 266 GLU A CA 1
ATOM 2121 C C . GLU A 1 266 ? -4.606 -2.575 30.622 1.00 61.34 266 GLU A C 1
ATOM 2123 O O . GLU A 1 266 ? -5.589 -1.860 30.447 1.00 61.34 266 GLU A O 1
ATOM 2128 N N . ALA A 1 267 ? -3.996 -3.182 29.596 1.00 65.25 267 ALA A N 1
ATOM 2129 C CA . ALA A 1 267 ? -4.556 -3.156 28.250 1.00 65.25 267 ALA A CA 1
ATOM 2130 C C . ALA A 1 267 ? -5.828 -4.011 28.193 1.00 65.25 267 ALA A C 1
ATOM 2132 O O . ALA A 1 267 ? -5.819 -5.162 28.613 1.00 65.25 267 ALA A O 1
ATOM 2133 N N . THR A 1 268 ? -6.914 -3.449 27.664 1.00 74.94 268 THR A N 1
ATOM 2134 C CA . THR A 1 268 ? -8.244 -4.087 27.637 1.00 74.94 268 THR A CA 1
ATOM 2135 C C . THR A 1 268 ? -8.652 -4.552 26.241 1.00 74.94 2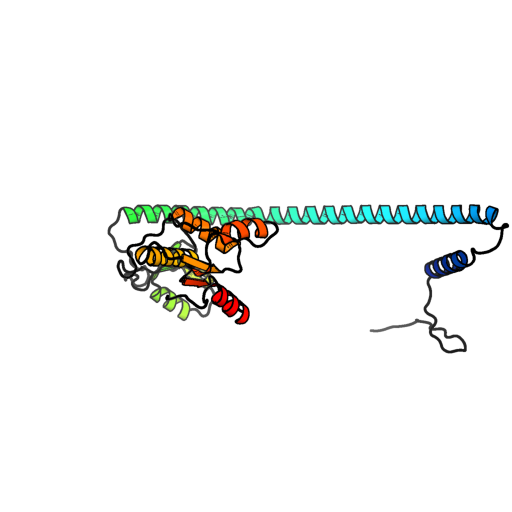68 THR A C 1
ATOM 2137 O O . THR A 1 268 ? -9.657 -5.250 26.081 1.00 74.94 268 THR A O 1
ATOM 2140 N N . ARG A 1 269 ? -7.910 -4.153 25.197 1.00 82.12 269 ARG A N 1
ATOM 2141 C CA . ARG A 1 269 ? -8.219 -4.465 23.793 1.00 82.12 269 ARG A CA 1
ATOM 2142 C C . ARG A 1 269 ? -6.957 -4.786 22.993 1.00 82.12 269 ARG A C 1
ATOM 2144 O O . ARG A 1 269 ? -5.927 -4.135 23.164 1.00 82.12 269 ARG A O 1
ATOM 2151 N N . ILE A 1 270 ? -7.078 -5.756 22.084 1.00 85.06 270 ILE A N 1
ATOM 2152 C CA . ILE A 1 270 ? -6.033 -6.162 21.134 1.00 85.06 270 ILE A CA 1
ATOM 2153 C C . ILE A 1 270 ? -6.532 -5.953 19.715 1.00 85.06 270 ILE A C 1
ATOM 2155 O O . ILE A 1 270 ? -7.647 -6.354 19.391 1.00 85.06 270 ILE A O 1
ATOM 2159 N N . PHE A 1 271 ? -5.684 -5.379 18.866 1.00 88.38 271 PHE A N 1
ATOM 2160 C CA . PHE A 1 271 ? -5.881 -5.350 17.423 1.00 88.38 271 PHE A CA 1
ATOM 2161 C C . PHE A 1 271 ? -4.729 -6.069 16.733 1.00 88.38 271 PHE A C 1
ATOM 2163 O O . PHE A 1 271 ? -3.558 -5.778 16.980 1.00 88.38 271 PHE A O 1
ATOM 2170 N N . PHE A 1 272 ? -5.070 -6.971 15.821 1.00 87.25 272 PHE A N 1
ATOM 2171 C CA . PHE A 1 272 ? -4.127 -7.535 14.868 1.00 87.25 272 PHE A CA 1
ATOM 2172 C C . PHE A 1 272 ? -4.329 -6.828 13.541 1.00 87.25 272 PHE A C 1
ATOM 2174 O O . PHE A 1 272 ? -5.425 -6.847 12.980 1.00 87.25 272 PHE A O 1
ATOM 2181 N N . MET A 1 273 ? -3.287 -6.164 13.047 1.00 87.62 273 MET A N 1
ATOM 2182 C CA . MET A 1 273 ? -3.378 -5.499 11.754 1.00 87.62 273 MET A CA 1
ATOM 2183 C C . MET A 1 273 ? -3.519 -6.534 10.629 1.00 87.62 273 MET A C 1
ATOM 2185 O O . MET A 1 273 ? -4.265 -6.321 9.677 1.00 87.62 273 MET A O 1
ATOM 2189 N N . GLU A 1 274 ? -2.858 -7.677 10.723 1.00 85.06 274 GLU A N 1
ATOM 2190 C CA . GLU A 1 274 ? -2.919 -8.736 9.716 1.00 85.06 274 GLU A CA 1
ATOM 2191 C C . GLU A 1 274 ? -3.213 -10.093 10.352 1.00 85.06 274 GLU A C 1
ATOM 2193 O O . GLU A 1 274 ? -2.953 -10.274 11.544 1.00 85.06 274 GLU A O 1
ATOM 2198 N N . PRO A 1 275 ? -3.735 -11.053 9.565 1.00 80.94 275 PRO A N 1
ATOM 2199 C CA . PRO A 1 275 ? -3.948 -12.410 10.040 1.00 80.94 275 PRO A CA 1
ATOM 2200 C C . PRO A 1 275 ? -2.653 -13.018 10.582 1.00 80.94 275 PRO A C 1
ATOM 2202 O O . PRO A 1 275 ? -1.624 -13.033 9.899 1.00 80.94 275 PRO A O 1
ATOM 2205 N N . ILE A 1 276 ? -2.714 -13.554 11.800 1.00 76.44 276 ILE A N 1
ATOM 2206 C CA . ILE A 1 276 ? -1.617 -14.337 12.360 1.00 76.44 276 ILE A CA 1
ATOM 2207 C C . ILE A 1 276 ? -1.688 -15.741 11.760 1.00 76.44 276 ILE A C 1
ATOM 2209 O O . ILE A 1 276 ? -2.668 -16.459 11.931 1.00 76.44 276 ILE A O 1
ATOM 2213 N N . ILE A 1 277 ? -0.631 -16.140 11.052 1.00 75.56 277 ILE A N 1
ATOM 2214 C CA . ILE A 1 277 ? -0.554 -17.457 10.399 1.00 75.56 277 ILE A CA 1
ATOM 2215 C C . ILE A 1 277 ? -0.407 -18.578 11.443 1.00 75.56 277 ILE A C 1
ATOM 2217 O O . ILE A 1 277 ? -0.941 -19.672 11.274 1.00 75.56 277 ILE A O 1
ATOM 2221 N N . ASN A 1 278 ? 0.308 -18.308 12.536 1.00 77.88 278 ASN A N 1
ATOM 2222 C CA . ASN A 1 278 ? 0.586 -19.269 13.594 1.00 77.88 278 ASN A CA 1
ATOM 2223 C C . ASN A 1 278 ? -0.254 -18.989 14.849 1.00 77.88 278 ASN A C 1
ATOM 2225 O O . ASN A 1 278 ? -0.015 -18.024 15.571 1.00 77.88 278 ASN A O 1
ATOM 2229 N N . LYS A 1 279 ? -1.183 -19.894 15.166 1.00 77.31 279 LYS A N 1
ATOM 2230 C CA . LYS A 1 279 ? -2.063 -19.779 16.342 1.00 77.31 279 LYS A CA 1
ATOM 2231 C C . LYS A 1 279 ? -1.310 -19.684 17.674 1.00 77.31 279 LYS A C 1
ATOM 2233 O O . LYS A 1 279 ? -1.815 -19.080 18.615 1.00 77.31 279 LYS A O 1
ATOM 2238 N N . ASN A 1 280 ? -0.100 -20.239 17.769 1.00 75.06 280 ASN A N 1
ATOM 2239 C CA . ASN A 1 280 ? 0.695 -20.134 18.994 1.00 75.06 280 ASN A CA 1
ATOM 2240 C C . ASN A 1 280 ? 1.141 -18.690 19.260 1.00 75.06 280 ASN A C 1
ATOM 2242 O O . ASN A 1 280 ? 1.137 -18.257 20.411 1.00 75.06 280 ASN A O 1
ATOM 2246 N N . ASP A 1 281 ? 1.463 -17.937 18.207 1.00 69.88 281 ASP A N 1
ATOM 2247 C CA . ASP A 1 281 ? 1.882 -16.537 18.323 1.00 69.88 281 ASP A CA 1
ATOM 2248 C C . ASP A 1 281 ? 0.693 -15.653 18.731 1.00 69.88 281 ASP A C 1
ATOM 2250 O O . ASP A 1 281 ? 0.836 -14.743 19.547 1.00 69.88 281 ASP A O 1
ATOM 2254 N N . GLU A 1 282 ? -0.507 -15.976 18.241 1.00 72.81 282 GLU A N 1
ATOM 2255 C CA . GLU A 1 282 ? -1.761 -15.343 18.660 1.00 72.81 282 GLU A CA 1
ATOM 2256 C C . GLU A 1 282 ? -2.055 -15.608 20.144 1.00 72.81 282 GLU A C 1
ATOM 2258 O O . GLU A 1 282 ? -2.293 -14.672 20.907 1.00 72.81 282 GLU A O 1
ATOM 2263 N N . HIS A 1 283 ? -1.966 -16.863 20.591 1.00 73.31 283 HIS A N 1
ATOM 2264 C CA . HIS A 1 283 ? -2.159 -17.221 21.999 1.00 73.31 283 HIS A CA 1
ATOM 2265 C C . HIS A 1 283 ? -1.121 -16.555 22.911 1.00 73.31 283 HIS A C 1
ATOM 2267 O O . HIS A 1 283 ? -1.455 -16.128 24.017 1.00 73.31 283 HIS A O 1
ATOM 2273 N N . GLN A 1 284 ? 0.127 -16.424 22.456 1.00 71.94 284 GLN A N 1
ATOM 2274 C CA . GLN A 1 284 ? 1.172 -15.716 23.191 1.00 71.94 284 GLN A CA 1
ATOM 2275 C C . GLN A 1 284 ? 0.891 -14.206 23.270 1.00 71.94 284 GLN A C 1
ATOM 2277 O O . GLN A 1 284 ? 1.065 -13.597 24.331 1.00 71.94 284 GLN A O 1
ATOM 2282 N N . ALA A 1 285 ? 0.415 -13.599 22.180 1.00 68.06 285 ALA A N 1
ATOM 2283 C CA . ALA A 1 285 ? -0.004 -12.201 22.156 1.00 68.06 285 ALA A CA 1
ATOM 2284 C C . ALA A 1 285 ? -1.188 -11.953 23.109 1.00 68.06 285 ALA A C 1
ATOM 2286 O O . ALA A 1 285 ? -1.131 -11.040 23.934 1.00 68.06 285 ALA A O 1
ATOM 2287 N N . ILE A 1 286 ? -2.209 -12.815 23.084 1.00 70.81 286 ILE A N 1
ATOM 2288 C CA . ILE A 1 286 ? -3.365 -12.757 23.995 1.00 70.81 286 ILE A CA 1
ATOM 2289 C C . ILE A 1 286 ? -2.932 -12.970 25.451 1.00 70.81 286 ILE A C 1
ATOM 2291 O O . ILE A 1 286 ? -3.331 -12.207 26.332 1.00 70.81 286 ILE A O 1
ATOM 2295 N N . GLY A 1 287 ? -2.059 -13.947 25.711 1.00 65.88 287 GLY A N 1
ATOM 2296 C CA . GLY A 1 287 ? -1.512 -14.234 27.041 1.00 65.88 287 GLY A CA 1
ATOM 2297 C C . GLY A 1 287 ? -0.646 -13.108 27.619 1.00 65.88 287 GLY A C 1
ATOM 2298 O O . GLY A 1 287 ? -0.358 -13.094 28.816 1.00 65.88 287 GLY A O 1
ATOM 2299 N N . THR A 1 288 ? -0.254 -12.127 26.799 1.00 65.06 288 THR A N 1
ATOM 2300 C CA . THR A 1 288 ? 0.412 -10.908 27.281 1.00 65.06 288 THR A CA 1
ATOM 2301 C C . THR A 1 288 ? -0.565 -9.998 28.026 1.00 65.06 288 THR A C 1
ATOM 2303 O O . THR A 1 288 ? -0.155 -9.314 28.966 1.00 65.06 288 THR A O 1
ATOM 2306 N N . ILE A 1 289 ? -1.842 -10.032 27.641 1.00 65.94 289 ILE A N 1
ATOM 2307 C CA . ILE A 1 289 ? -2.901 -9.193 28.196 1.00 65.94 289 ILE A CA 1
ATOM 2308 C C . ILE A 1 289 ? -3.703 -9.947 29.237 1.00 65.94 289 ILE A C 1
ATOM 2310 O O . ILE A 1 289 ? -3.782 -9.460 30.355 1.00 65.94 289 ILE A O 1
ATOM 2314 N N . HIS A 1 290 ? -4.218 -11.133 28.913 1.00 63.41 290 HIS A N 1
ATOM 2315 C CA . HIS A 1 290 ? -5.073 -11.892 29.819 1.00 63.41 290 HIS A CA 1
ATOM 2316 C C . HIS A 1 290 ? -4.252 -12.493 30.970 1.00 63.41 290 HIS A C 1
ATOM 2318 O O . HIS A 1 290 ? -3.585 -13.523 30.813 1.00 63.41 290 HIS A O 1
ATOM 2324 N N . ARG A 1 291 ? -4.300 -11.852 32.144 1.00 66.31 291 ARG A N 1
ATOM 2325 C CA . ARG A 1 291 ? -3.647 -12.325 33.377 1.00 66.31 291 ARG A CA 1
ATOM 2326 C C . ARG A 1 291 ? -4.649 -12.446 34.523 1.00 66.31 291 ARG A C 1
ATOM 2328 O O . ARG A 1 291 ? -5.627 -11.709 34.595 1.00 66.31 291 ARG A O 1
ATOM 2335 N N . LEU A 1 292 ? -4.376 -13.368 35.449 1.00 50.75 292 LEU A N 1
ATOM 2336 C CA . LEU A 1 292 ? -5.195 -13.578 36.647 1.00 50.75 292 LEU A CA 1
ATOM 2337 C C . LEU A 1 292 ? -5.307 -12.271 37.458 1.00 50.75 292 LEU A C 1
ATOM 2339 O O . LEU A 1 292 ? -4.286 -11.702 37.840 1.00 50.75 292 LEU A O 1
ATOM 2343 N N . GLY A 1 293 ? -6.540 -11.815 37.710 1.00 57.16 293 GLY A N 1
ATOM 2344 C CA . GLY A 1 293 ? -6.843 -10.597 38.480 1.00 57.16 293 GLY A CA 1
ATOM 2345 C C . GLY A 1 293 ? -7.414 -9.421 37.675 1.00 57.16 293 GLY A C 1
ATOM 2346 O O . GLY A 1 293 ? -7.764 -8.407 38.274 1.00 57.16 293 GLY A O 1
ATOM 2347 N N . GLN A 1 294 ? -7.543 -9.534 36.351 1.00 59.31 294 GLN A N 1
ATOM 2348 C CA . GLN A 1 294 ? -8.261 -8.547 35.534 1.00 59.31 294 GLN A CA 1
ATOM 2349 C C . GLN A 1 294 ? -9.780 -8.739 35.628 1.00 59.31 294 GLN A C 1
ATOM 2351 O O . GLN A 1 294 ? -10.274 -9.865 35.620 1.00 59.31 294 GLN A O 1
ATOM 2356 N N . THR A 1 295 ? -10.523 -7.634 35.716 1.00 60.03 295 THR A N 1
ATOM 2357 C CA . THR A 1 295 ? -11.994 -7.616 35.832 1.00 60.03 295 THR A CA 1
ATOM 2358 C C . THR A 1 295 ? -12.708 -7.206 34.540 1.00 60.03 295 THR A C 1
ATOM 2360 O O . THR A 1 295 ? -13.938 -7.141 34.527 1.00 60.03 295 THR A O 1
ATOM 2363 N N . LYS A 1 296 ? -11.960 -6.916 33.468 1.00 50.94 296 LYS A N 1
ATOM 2364 C CA . LYS A 1 296 ? -12.450 -6.497 32.148 1.00 50.94 296 LYS A CA 1
ATOM 2365 C C . LYS A 1 296 ? -11.545 -7.005 31.036 1.00 50.94 296 LYS A C 1
ATOM 2367 O O . LYS A 1 296 ? -10.330 -7.122 31.305 1.00 50.94 296 LYS A O 1
#

pLDDT: mean 71.52, std 16.33, range [30.86, 93.56]

Mean predicted aligned error: 20.09 Å

Secondary structure (DSSP, 8-state):
---------PPPTT--------HHHHHHHHHHHHHHT-SS-STTHHHHHHHHHHHHHHHHHHHHHHHHHHHHHHHHHHHHHHHHHHHHHHHHHHHHHHHHHHHHHHHHHHHHHHHHHH--PPPB-TTT-SB-TT-EEE-TTS-EEEHHHHHHHHHH--SSEEE-TTT--EEEGGGPEEE----TTSS-S-PPPS---HHHHHHHHHHHHHHHH-TT--EEEE-S-HHHHHHHHHHHHHTT--------STTHHHHHHHHTTS-GGG--EEEESS--S-HHHHHHHHHHH--TT---

Organism: Acyrthosiphon pisum (NCBI:txid7029)

Sequence (296 aa):
MTKENDKKTMYDSTGKCLMMISQKELILIKLFQYGQAKIKNKSCLEDAAEHIKVLDLVREEFHYLKFLLTFTRERVHAYDKMNKAVRKFEEIPTTTAYLKQKVGTLLYLENLKKEKENSTEVDTCPICCLNGDTGWAVFQCGHSVCNQCLDTMCNQSNAFEIDCPMCRKTTPIDSISYVKNNPEGEGSNIVIKGSFSTKIEYVTLKLMELISQDPNVKVLIFSNWDKALNLLGEALDQNSISYRILKTGTKYKKTLKDFKGLNLTEATRIFFMEPIINKNDEHQAIGTIHRLGQTK

Nearest PDB structures (foldseek):
  6o8g-assembly1_A  TM=6.623E-01  e=6.756E-01  [Bacillus] caldotenax
  1c4o-assembly1_A  TM=6.594E-01  e=7.693E-01  Thermus thermophilus HB8
  6o8g-assembly3_C  TM=6.658E-01  e=1.294E+00  [Bacillus] caldotenax
  2v3c-assembly1_C  TM=4.973E-01  e=1.572E+00  Methanocaldococcus jannaschii
  5lba-assembly2_A  TM=5.028E-01  e=5.402E+00  Homo sapiens